Protein AF-Q564Z3-F1 (afdb_monomer_lite)

Sequence (245 aa):
MKWISTLLHILLLTYKLDVINSCIATSPTADPTTTTTEATTTTEITTTTEEVTTTTEPVTTTTTPTTTSTTSTTTTTTPTTTTTTTPTTTTSTTSTTTTTTPTTTTSTTTTTTTTTTTATPTTTTTTMPPCNPNAVSLGMGDANNPQIFIDVTYNNYLSTTDPVTGIVTSTMTVTCSALNGYNTYMLFNGGQGGPADNQNLPQTISITLVCTSDTMVWNYEVTINGVTYTRAVSSVTCQQAPNVG

Secondary structure (DSSP, 8-state):
--SHHHHHHHHHHHHHHTTSS----PPPPP------------------------PPPPPPPPP------------PPPPP-----PPP--PPPPP----PPPP-----------------------PPPPPPGGGSEEPPP-S-SS-SEE--EEEEEEEEE-TTT--EEEEEEEEEEPPTTEEEEEEETTTS---GGGGG--SEEEEEEEEETTT--EEEEEEETTEEEEEE-SEEEEEEEE---

InterPro domains:
  IPR002601 C6 domain [PF01681] (131-238)
  IPR002601 C6 domain [SM01048] (131-238)

pLDDT: mean 78.31, std 18.33, range [46.22, 98.81]

Structure (mmCIF, N/CA/C/O backbone):
data_AF-Q564Z3-F1
#
_entry.id   AF-Q564Z3-F1
#
loop_
_atom_site.group_PDB
_atom_site.id
_atom_site.type_symbol
_atom_site.label_atom_id
_atom_site.label_alt_id
_atom_site.label_comp_id
_atom_site.label_asym_id
_atom_site.label_entity_id
_atom_site.label_seq_id
_atom_site.pdbx_PDB_ins_code
_atom_site.Cartn_x
_atom_site.Cartn_y
_atom_site.Cartn_z
_atom_site.occupancy
_atom_site.B_iso_or_equiv
_atom_site.auth_seq_id
_atom_site.auth_comp_id
_atom_site.auth_asym_id
_atom_site.auth_atom_id
_atom_site.pdbx_PDB_model_num
ATOM 1 N N . MET A 1 1 ? -46.989 14.288 15.058 1.00 57.66 1 MET A N 1
ATOM 2 C CA . MET A 1 1 ? -45.819 13.610 14.444 1.00 57.66 1 MET A CA 1
ATOM 3 C C . MET A 1 1 ? -45.810 13.729 12.907 1.00 57.66 1 MET A C 1
ATOM 5 O O . MET A 1 1 ? -45.638 12.736 12.219 1.00 57.66 1 MET A O 1
ATOM 9 N N . LYS A 1 2 ? -45.972 14.940 12.342 1.00 54.28 2 LYS A N 1
ATOM 10 C CA . LYS A 1 2 ? -45.860 15.191 10.882 1.00 54.28 2 LYS A CA 1
ATOM 11 C C . LYS A 1 2 ? -44.810 16.249 10.504 1.00 54.28 2 LYS A C 1
ATOM 13 O O . LYS A 1 2 ? -44.573 16.463 9.328 1.00 54.28 2 LYS A O 1
ATOM 18 N N . TRP A 1 3 ? -44.173 16.888 11.488 1.00 54.53 3 TRP A N 1
ATOM 19 C CA . TRP A 1 3 ? -43.267 18.022 11.261 1.00 54.53 3 TRP A CA 1
ATOM 20 C C . TRP A 1 3 ? -41.788 17.613 11.143 1.00 54.53 3 TRP A C 1
ATOM 22 O O . TRP A 1 3 ? -41.002 18.325 10.536 1.00 54.53 3 TRP A O 1
ATOM 32 N N . ILE A 1 4 ? -41.414 16.432 11.648 1.00 60.22 4 ILE A N 1
ATOM 33 C CA . ILE A 1 4 ? -40.024 15.937 11.609 1.00 60.22 4 ILE A CA 1
ATOM 34 C C . ILE A 1 4 ? -39.654 15.391 10.213 1.00 60.22 4 ILE A C 1
ATOM 36 O O . ILE A 1 4 ? -38.513 15.511 9.780 1.00 60.22 4 ILE A O 1
ATOM 40 N N . SER A 1 5 ? -40.628 14.869 9.457 1.00 63.75 5 SER A N 1
ATOM 41 C CA . SER A 1 5 ? -40.401 14.320 8.107 1.00 63.75 5 SER A CA 1
ATOM 42 C C . SER A 1 5 ? -40.029 15.399 7.078 1.00 63.75 5 SER A C 1
ATOM 44 O O . SER A 1 5 ? -39.201 15.154 6.198 1.00 63.75 5 SER A O 1
ATOM 46 N N . THR A 1 6 ? -40.570 16.611 7.233 1.00 64.56 6 THR A N 1
ATOM 47 C CA . THR A 1 6 ? -40.272 17.755 6.361 1.00 64.56 6 THR A CA 1
ATOM 48 C C . THR A 1 6 ? -38.886 18.340 6.637 1.00 64.56 6 THR A C 1
ATOM 50 O O . THR A 1 6 ? -38.196 18.729 5.702 1.00 64.56 6 THR A O 1
ATOM 53 N N . LEU A 1 7 ? -38.437 18.338 7.898 1.00 65.38 7 LEU A N 1
ATOM 54 C CA . LEU A 1 7 ? -37.095 18.797 8.283 1.00 65.38 7 LEU A CA 1
ATOM 55 C C . LEU A 1 7 ? -35.989 17.852 7.787 1.00 65.38 7 LEU A C 1
ATOM 57 O O . LEU A 1 7 ? -34.958 18.326 7.319 1.00 65.38 7 LEU A O 1
ATOM 61 N N . LEU A 1 8 ? -36.224 16.535 7.794 1.00 64.50 8 LEU A N 1
ATOM 62 C CA . LEU A 1 8 ? -35.262 15.560 7.266 1.00 64.50 8 LEU A CA 1
ATOM 63 C C . LEU A 1 8 ? -35.146 15.625 5.731 1.00 64.50 8 LEU A C 1
ATOM 65 O O . LEU A 1 8 ? -34.050 15.497 5.192 1.00 64.50 8 LEU A O 1
ATOM 69 N N . HIS A 1 9 ? -36.250 15.893 5.022 1.00 63.88 9 HIS A N 1
ATOM 70 C CA . HIS A 1 9 ? -36.212 16.119 3.571 1.00 63.88 9 HIS A CA 1
ATOM 71 C C . HIS A 1 9 ? -35.474 17.411 3.199 1.00 63.88 9 HIS A C 1
ATOM 73 O O . HIS A 1 9 ? -34.738 17.422 2.217 1.00 63.88 9 HIS A O 1
ATOM 79 N N . ILE A 1 10 ? -35.617 18.481 3.988 1.00 69.62 10 ILE A N 1
ATOM 80 C CA . ILE A 1 10 ? -34.885 19.736 3.760 1.00 69.62 10 ILE A CA 1
ATOM 81 C C . ILE A 1 10 ? -33.379 19.541 4.009 1.00 69.62 10 ILE A C 1
ATOM 83 O O . ILE A 1 10 ? -32.583 19.991 3.190 1.00 69.62 10 ILE A O 1
ATOM 87 N N . LEU A 1 11 ? -32.987 18.793 5.050 1.00 61.91 11 LEU A N 1
ATOM 88 C CA . LEU A 1 11 ? -31.576 18.491 5.343 1.00 61.91 11 LEU A CA 1
ATOM 89 C C . LEU A 1 11 ? -30.915 17.617 4.253 1.00 61.91 11 LEU A C 1
ATOM 91 O O . LEU A 1 11 ? -29.751 17.817 3.905 1.00 61.91 11 LEU A O 1
ATOM 95 N N . LEU A 1 12 ? -31.668 16.674 3.673 1.00 60.38 12 LEU A N 1
ATOM 96 C CA . LEU A 1 12 ? -31.215 15.842 2.549 1.00 60.38 12 LEU A CA 1
ATOM 97 C C . LEU A 1 12 ? -31.112 16.624 1.230 1.00 60.38 12 LEU A C 1
ATOM 99 O O . LEU A 1 12 ? -30.263 16.298 0.400 1.00 60.38 12 LEU A O 1
ATOM 103 N N . LEU A 1 13 ? -31.939 17.657 1.026 1.00 59.62 13 LEU A N 1
ATOM 104 C CA . LEU A 1 13 ? -31.811 18.536 -0.140 1.00 59.62 13 LEU A CA 1
ATOM 105 C C . LEU A 1 13 ? -30.611 19.483 -0.020 1.00 59.62 13 LEU A C 1
ATOM 107 O O . LEU A 1 13 ? -29.940 19.709 -1.024 1.00 59.62 13 LEU A O 1
ATOM 111 N N . THR A 1 14 ? -30.291 19.991 1.174 1.00 58.50 14 THR A N 1
ATOM 112 C CA . THR A 1 14 ? -29.111 20.853 1.358 1.00 58.50 14 THR A CA 1
ATOM 113 C C . THR A 1 14 ? -27.802 20.077 1.195 1.00 58.50 14 THR A C 1
ATOM 115 O O . THR A 1 14 ? -26.902 20.560 0.517 1.00 58.50 14 THR A O 1
ATOM 118 N N . TYR A 1 15 ? -27.728 18.822 1.659 1.00 56.72 15 TYR A N 1
ATOM 119 C CA . TYR A 1 15 ? -26.536 17.980 1.455 1.00 56.72 15 TYR A CA 1
ATOM 120 C C . TYR A 1 15 ? -26.288 17.590 -0.012 1.00 56.72 15 TYR A C 1
ATOM 122 O O . TYR A 1 15 ? -25.150 17.327 -0.395 1.00 56.72 15 TYR A O 1
ATOM 130 N N . LYS A 1 16 ? -27.329 17.564 -0.857 1.00 55.84 16 LYS A N 1
ATOM 131 C CA . LYS A 1 16 ? -27.164 17.316 -2.298 1.00 55.84 16 LYS A CA 1
ATOM 132 C C . LYS A 1 16 ? -26.726 18.549 -3.089 1.00 55.84 16 LYS A C 1
ATOM 134 O O . LYS A 1 16 ? -26.227 18.373 -4.198 1.00 55.84 16 LYS A O 1
ATOM 139 N N . LEU A 1 17 ? -26.875 19.763 -2.549 1.00 51.66 17 LEU A N 1
ATOM 140 C CA . LEU A 1 17 ? -26.383 20.973 -3.214 1.00 51.66 17 LEU A CA 1
ATOM 141 C C . LEU A 1 17 ? -24.902 21.265 -2.925 1.00 51.66 17 LEU A C 1
ATOM 143 O O . LEU A 1 17 ? -24.235 21.808 -3.802 1.00 51.66 17 LEU A O 1
ATOM 147 N N . ASP A 1 18 ? -24.352 20.827 -1.791 1.00 52.44 18 ASP A N 1
ATOM 148 C CA . ASP A 1 18 ? -22.932 21.068 -1.476 1.00 52.44 18 ASP A CA 1
ATOM 149 C C . ASP A 1 18 ? -21.954 20.122 -2.202 1.00 52.44 18 ASP A C 1
ATOM 151 O O . ASP A 1 18 ? -20.761 20.401 -2.281 1.00 52.44 18 ASP A O 1
ATOM 155 N N . VAL A 1 19 ? -22.442 19.045 -2.831 1.00 51.62 19 VAL A N 1
ATOM 156 C CA . VAL A 1 19 ? -21.597 18.099 -3.595 1.00 51.62 19 VAL A CA 1
ATOM 157 C C . VAL A 1 19 ? -21.324 18.568 -5.036 1.00 51.62 19 VAL A C 1
ATOM 159 O O . VAL A 1 19 ? -20.479 18.002 -5.724 1.00 51.62 19 VAL A O 1
ATOM 162 N N . ILE A 1 20 ? -21.978 19.634 -5.512 1.00 53.66 20 ILE A N 1
ATOM 163 C CA . ILE A 1 20 ? -21.857 20.087 -6.913 1.00 53.66 20 ILE A CA 1
ATOM 164 C C . ILE A 1 20 ? -20.887 21.280 -7.063 1.00 53.66 20 ILE A C 1
ATOM 166 O O . ILE A 1 20 ? -20.518 21.630 -8.181 1.00 53.66 20 ILE A O 1
ATOM 170 N N . ASN A 1 21 ? -20.390 21.877 -5.970 1.00 50.16 21 ASN A N 1
ATOM 171 C CA . ASN A 1 21 ? -19.691 23.170 -6.038 1.00 50.16 21 ASN A CA 1
ATOM 172 C C . ASN A 1 21 ? -18.192 23.165 -5.673 1.00 50.16 21 ASN A C 1
ATOM 174 O O . ASN A 1 21 ? -17.638 24.214 -5.352 1.00 50.16 21 ASN A O 1
ATOM 178 N N . SER A 1 22 ? -17.503 22.021 -5.754 1.00 51.84 22 SER A N 1
ATOM 179 C CA . SER A 1 22 ? -16.052 21.933 -5.467 1.00 51.84 22 SER A CA 1
ATOM 180 C C . SER A 1 22 ? -15.164 21.648 -6.688 1.00 51.84 22 SER A C 1
ATOM 182 O O . SER A 1 22 ? -13.988 21.330 -6.535 1.00 51.84 22 SER A O 1
ATOM 184 N N . CYS A 1 23 ? -15.678 21.801 -7.912 1.00 48.03 23 CYS A N 1
ATOM 185 C CA . CYS A 1 23 ? -14.931 21.537 -9.148 1.00 48.03 23 CYS A CA 1
ATOM 186 C C . CYS A 1 23 ? -14.635 22.821 -9.941 1.00 48.03 23 CYS A C 1
ATOM 188 O O . CYS A 1 23 ? -15.126 23.000 -11.048 1.00 48.03 23 CYS A O 1
ATOM 190 N N . ILE A 1 24 ? -13.805 23.705 -9.386 1.00 52.59 24 ILE A N 1
ATOM 191 C CA . ILE A 1 24 ? -13.090 24.748 -10.143 1.00 52.59 24 ILE A CA 1
ATOM 192 C C . ILE A 1 24 ? -11.650 24.839 -9.627 1.00 52.59 24 ILE A C 1
ATOM 194 O O . ILE A 1 24 ? -11.247 25.810 -8.998 1.00 52.59 24 ILE A O 1
ATOM 198 N N . ALA A 1 25 ? -10.865 23.788 -9.867 1.00 48.22 25 ALA A N 1
ATOM 199 C CA . ALA A 1 25 ? -9.415 23.843 -9.723 1.00 48.22 25 ALA A CA 1
ATOM 200 C C . ALA A 1 25 ? -8.811 24.229 -11.079 1.00 48.22 25 ALA A C 1
ATOM 202 O O . ALA A 1 25 ? -8.554 23.391 -11.942 1.00 48.22 25 ALA A O 1
ATOM 203 N N . THR A 1 26 ? -8.642 25.532 -11.278 1.00 55.22 26 THR A N 1
ATOM 204 C CA . THR A 1 26 ? -7.791 26.111 -12.317 1.00 55.22 26 THR A CA 1
ATOM 205 C C . THR A 1 26 ? -6.350 25.653 -12.111 1.00 55.22 26 THR A C 1
ATOM 207 O O . THR A 1 26 ? -5.732 25.959 -11.094 1.00 55.22 26 THR A O 1
ATOM 210 N N . SER A 1 27 ? -5.834 24.923 -13.094 1.00 55.31 27 SER A N 1
ATOM 211 C CA . SER A 1 27 ? -4.440 24.501 -13.222 1.00 55.31 27 SER A CA 1
ATOM 212 C C . SER A 1 27 ? -3.532 25.712 -13.487 1.00 55.31 27 SER A C 1
ATOM 214 O O . SER A 1 27 ? -3.803 26.437 -14.445 1.00 55.31 27 SER A O 1
ATOM 216 N N . PRO A 1 28 ? -2.438 25.936 -12.738 1.00 64.25 28 PRO A N 1
ATOM 217 C CA . PRO A 1 28 ? -1.346 26.763 -13.220 1.00 64.25 28 PRO A CA 1
ATOM 218 C C . PRO A 1 28 ? -0.263 25.889 -13.861 1.00 64.25 28 PRO A C 1
ATOM 220 O O . PRO A 1 28 ? 0.294 24.975 -13.255 1.00 64.25 28 PRO A O 1
ATOM 223 N N . THR A 1 29 ? -0.015 26.196 -15.128 1.00 63.69 29 THR A N 1
ATOM 224 C CA . THR A 1 29 ? 1.129 25.803 -15.949 1.00 63.69 29 THR A CA 1
ATOM 225 C C . THR A 1 29 ? 2.455 25.991 -15.210 1.00 63.69 29 THR A C 1
ATOM 227 O O . THR A 1 29 ? 2.673 27.008 -14.554 1.00 63.69 29 THR A O 1
ATOM 230 N N . ALA A 1 30 ? 3.334 25.002 -15.355 1.00 47.00 30 ALA A N 1
ATOM 231 C CA . ALA A 1 30 ? 4.707 25.009 -14.874 1.00 47.00 30 ALA A CA 1
ATOM 232 C C . ALA A 1 30 ? 5.584 26.038 -15.612 1.00 47.00 30 ALA A C 1
ATOM 234 O O . ALA A 1 30 ? 5.505 26.144 -16.832 1.00 47.00 30 ALA A O 1
ATOM 235 N N . ASP A 1 31 ? 6.464 26.709 -14.870 1.00 57.53 31 ASP A N 1
ATOM 236 C CA . ASP A 1 31 ? 7.777 27.179 -15.337 1.00 57.53 31 ASP A CA 1
ATOM 237 C C . ASP A 1 31 ? 8.720 27.274 -14.109 1.00 57.53 31 ASP A C 1
ATOM 239 O O . ASP A 1 31 ? 8.226 27.311 -12.974 1.00 57.53 31 ASP A O 1
ATOM 243 N N . PRO A 1 32 ? 10.057 27.202 -14.263 1.00 55.62 32 PRO A N 1
ATOM 244 C CA . PRO A 1 32 ? 10.925 26.563 -13.292 1.00 55.62 32 PRO A CA 1
ATOM 245 C C . PRO A 1 32 ? 11.672 27.546 -12.385 1.00 55.62 32 PRO A C 1
ATOM 247 O O . PRO A 1 32 ? 12.001 28.665 -12.759 1.00 55.62 32 PRO A O 1
ATOM 250 N N . THR A 1 33 ? 12.016 27.020 -11.210 1.00 46.22 33 THR A N 1
ATOM 251 C CA . THR A 1 33 ? 13.238 27.271 -10.433 1.00 46.22 33 THR A CA 1
ATOM 252 C C . THR A 1 33 ? 13.704 28.722 -10.270 1.00 46.22 33 THR A C 1
ATOM 254 O O . THR A 1 33 ? 14.503 29.227 -11.056 1.00 46.22 33 THR A O 1
ATOM 257 N N . THR A 1 34 ? 13.417 29.287 -9.094 1.00 53.41 34 THR A N 1
ATOM 258 C CA . THR A 1 34 ? 14.310 30.270 -8.465 1.00 53.41 34 THR A CA 1
ATOM 259 C C . THR A 1 34 ? 14.427 29.984 -6.971 1.00 53.41 34 THR A C 1
ATOM 261 O O . THR A 1 34 ? 13.482 30.136 -6.203 1.00 53.41 34 THR A O 1
ATOM 264 N N . THR A 1 35 ? 15.616 29.541 -6.567 1.00 47.22 35 THR A N 1
ATOM 265 C CA . THR A 1 35 ? 16.060 29.429 -5.176 1.00 47.22 35 THR A CA 1
ATOM 266 C C . THR A 1 35 ? 16.096 30.818 -4.545 1.00 47.22 35 THR A C 1
ATOM 268 O O . THR A 1 35 ? 16.797 31.700 -5.038 1.00 47.22 35 THR A O 1
ATOM 271 N N . THR A 1 36 ? 15.388 31.031 -3.439 1.00 59.78 36 THR A N 1
ATOM 272 C CA . THR A 1 36 ? 15.640 32.166 -2.541 1.00 59.78 36 THR A CA 1
ATOM 273 C C . THR A 1 36 ? 15.431 31.717 -1.102 1.00 59.78 36 THR A C 1
ATOM 275 O O . THR A 1 36 ? 14.331 31.387 -0.671 1.00 59.78 36 THR A O 1
ATOM 278 N N . THR A 1 37 ? 16.557 31.664 -0.401 1.00 51.38 37 THR A N 1
ATOM 279 C CA . THR A 1 37 ? 16.707 31.522 1.041 1.00 51.38 37 THR A CA 1
ATOM 280 C C . THR A 1 37 ? 16.295 32.833 1.695 1.00 51.38 37 THR A C 1
ATOM 282 O O . THR A 1 37 ? 16.937 33.839 1.415 1.00 51.38 37 THR A O 1
ATOM 285 N N . GLU A 1 38 ? 15.303 32.840 2.586 1.00 60.88 38 GLU A N 1
ATOM 286 C CA . GLU A 1 38 ? 15.167 33.918 3.569 1.00 60.88 38 GLU A CA 1
ATOM 287 C C . GLU A 1 38 ? 14.376 33.493 4.814 1.00 60.88 38 GLU A C 1
ATOM 289 O O . GLU A 1 38 ? 13.684 32.479 4.840 1.00 60.88 38 GLU A O 1
ATOM 294 N N . ALA A 1 39 ? 14.631 34.237 5.884 1.00 55.28 39 ALA A N 1
ATOM 295 C CA . ALA A 1 39 ? 14.689 33.792 7.265 1.00 55.28 39 ALA A CA 1
ATOM 296 C C . ALA A 1 39 ? 13.334 33.567 7.956 1.00 55.28 39 ALA A C 1
ATOM 298 O O . ALA A 1 39 ? 12.410 34.375 7.869 1.00 55.28 39 ALA A O 1
ATOM 299 N N . THR A 1 40 ? 13.270 32.506 8.761 1.00 51.91 40 THR A N 1
ATOM 300 C CA . THR A 1 40 ? 12.163 32.223 9.677 1.00 51.91 40 THR A CA 1
ATOM 301 C C . THR A 1 40 ? 12.236 33.161 10.885 1.00 51.91 40 THR A C 1
ATOM 303 O O . THR A 1 40 ? 13.072 32.990 11.770 1.00 51.91 40 THR A O 1
ATOM 306 N N . THR A 1 41 ? 11.352 34.159 10.927 1.00 59.81 41 THR A N 1
ATOM 307 C CA . THR A 1 41 ? 11.058 34.932 12.142 1.00 59.81 41 THR A CA 1
ATOM 308 C C . THR A 1 41 ? 10.026 34.170 12.967 1.00 59.81 41 THR A C 1
ATOM 310 O O . THR A 1 41 ? 8.859 34.074 12.592 1.00 59.81 41 THR A O 1
ATOM 313 N N . THR A 1 42 ? 10.465 33.620 14.096 1.00 57.47 42 THR A N 1
ATOM 314 C CA . THR A 1 42 ? 9.614 33.031 15.135 1.00 57.47 42 THR A CA 1
ATOM 315 C C . THR A 1 42 ? 8.807 34.137 15.814 1.00 57.47 42 THR A C 1
ATOM 317 O O . THR A 1 42 ? 9.375 34.965 16.519 1.00 57.47 42 THR A O 1
ATOM 320 N N . THR A 1 43 ? 7.489 34.158 15.608 1.00 60.16 43 THR A N 1
ATOM 321 C CA . THR A 1 43 ? 6.558 34.936 16.437 1.00 60.16 43 THR A CA 1
ATOM 322 C C . THR A 1 43 ? 5.709 33.955 17.230 1.00 60.16 43 THR A C 1
ATOM 324 O O . THR A 1 43 ? 4.924 33.199 16.662 1.00 60.16 43 THR A O 1
ATOM 327 N N . GLU A 1 44 ? 5.924 33.945 18.543 1.00 56.47 44 GLU A N 1
ATOM 328 C CA . GLU A 1 44 ? 5.091 33.257 19.523 1.00 56.47 44 GLU A CA 1
ATOM 329 C C . GLU A 1 44 ? 3.672 33.835 19.477 1.00 56.47 44 GLU A C 1
ATOM 331 O O . GLU A 1 44 ? 3.477 35.038 19.654 1.00 56.47 44 GLU A O 1
ATOM 336 N N . ILE A 1 45 ? 2.674 32.980 19.251 1.00 64.06 45 ILE A N 1
ATOM 337 C CA . ILE A 1 45 ? 1.271 33.329 19.467 1.00 64.06 45 ILE A CA 1
ATOM 338 C C . ILE A 1 45 ? 0.758 32.452 20.603 1.00 64.06 45 ILE A C 1
ATOM 340 O O . ILE A 1 45 ? 0.415 31.283 20.432 1.00 64.06 45 ILE A O 1
ATOM 344 N N . THR A 1 46 ? 0.733 33.058 21.783 1.00 53.78 46 THR A N 1
ATOM 345 C CA . THR A 1 46 ? 0.037 32.603 22.982 1.00 53.78 46 THR A CA 1
ATOM 346 C C . THR A 1 46 ? -1.449 32.449 22.663 1.00 53.78 46 THR A C 1
ATOM 348 O O . THR A 1 46 ? -2.132 33.442 22.422 1.00 53.78 46 THR A O 1
ATOM 351 N N . THR A 1 47 ? -1.959 31.216 22.646 1.00 58.22 47 THR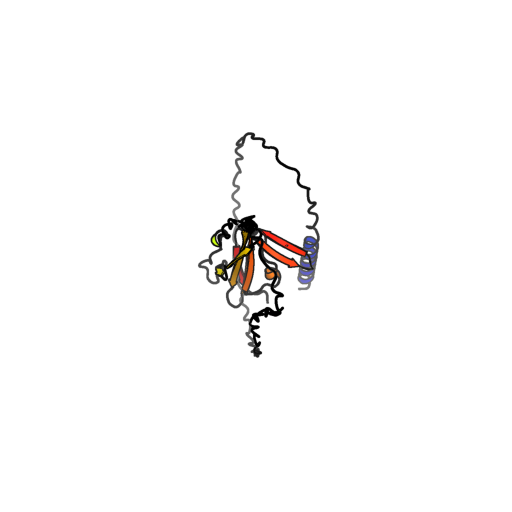 A N 1
ATOM 352 C CA . THR A 1 47 ? -3.402 30.957 22.544 1.00 58.22 47 THR A CA 1
ATOM 353 C C . THR A 1 47 ? -3.922 30.516 23.903 1.00 58.22 47 THR A C 1
ATOM 355 O O . THR A 1 47 ? -3.539 29.476 24.432 1.00 58.22 47 THR A O 1
ATOM 358 N N . THR A 1 48 ? -4.763 31.377 24.465 1.00 65.12 48 THR A N 1
ATOM 359 C CA . THR A 1 48 ? -5.492 31.227 25.721 1.00 65.12 48 THR A CA 1
ATOM 360 C C . THR A 1 48 ? -6.496 30.079 25.633 1.00 65.12 48 THR A C 1
ATOM 362 O O . THR A 1 48 ? -7.387 30.086 24.787 1.00 65.12 48 THR A O 1
ATOM 365 N N . THR A 1 49 ? -6.355 29.113 26.537 1.00 61.28 49 THR A N 1
ATOM 366 C CA . THR A 1 49 ? -7.319 28.041 26.797 1.00 61.28 49 THR A CA 1
ATOM 367 C C . THR A 1 49 ? -8.476 28.599 27.625 1.00 61.28 49 THR A C 1
ATOM 369 O O . THR A 1 49 ? -8.295 28.883 28.807 1.00 61.28 49 THR A O 1
ATOM 372 N N . GLU A 1 50 ? -9.658 28.753 27.024 1.00 67.31 50 GLU A N 1
ATOM 373 C CA . GLU A 1 50 ? -10.908 28.895 27.777 1.00 67.31 50 GLU A CA 1
ATOM 374 C C . GLU A 1 50 ? -11.501 27.510 28.057 1.00 67.31 50 GLU A C 1
ATOM 376 O O . GLU A 1 50 ? -11.737 26.695 27.164 1.00 67.31 50 GLU A O 1
ATOM 381 N N . GLU A 1 51 ? -11.695 27.247 29.343 1.00 61.78 51 GLU A N 1
ATOM 382 C CA . GLU A 1 51 ? -12.269 26.040 29.915 1.00 61.78 51 GLU A CA 1
ATOM 383 C C . GLU A 1 51 ? -13.798 26.087 29.754 1.00 61.78 51 GLU A C 1
ATOM 385 O O . GLU A 1 51 ? -14.484 26.860 30.421 1.00 61.78 51 GLU A O 1
ATOM 390 N N . VAL A 1 52 ? -14.349 25.282 28.840 1.00 67.06 52 VAL A N 1
ATOM 391 C CA . VAL A 1 52 ? -15.804 25.123 28.694 1.00 67.06 52 VAL A CA 1
ATOM 392 C C . VAL A 1 52 ? -16.261 23.915 29.504 1.00 67.06 52 VAL A C 1
ATOM 394 O O . VAL A 1 52 ? -16.171 22.763 29.076 1.00 67.06 52 VAL A O 1
ATOM 397 N N . THR A 1 53 ? -16.794 24.199 30.687 1.00 57.00 53 THR A N 1
ATOM 398 C CA . THR A 1 53 ? -17.502 23.256 31.553 1.00 57.00 53 THR A CA 1
ATOM 399 C C . THR A 1 53 ? -18.800 22.814 30.875 1.00 57.00 53 THR A C 1
ATOM 401 O O . THR A 1 53 ? -19.749 23.590 30.780 1.00 57.00 53 THR A O 1
ATOM 404 N N . THR A 1 54 ? -18.868 21.566 30.403 1.00 59.47 54 THR A N 1
ATOM 405 C CA . THR A 1 54 ? -20.110 20.986 29.863 1.00 59.47 54 THR A CA 1
ATOM 406 C C . THR A 1 54 ? -20.733 20.040 30.885 1.00 59.47 54 THR A C 1
ATOM 408 O O . THR A 1 54 ? -20.177 18.997 31.220 1.00 59.47 54 THR A O 1
ATOM 411 N N . THR A 1 55 ? -21.899 20.436 31.392 1.00 72.31 55 THR A N 1
ATOM 412 C CA . THR A 1 55 ? -22.762 19.675 32.300 1.00 72.31 55 THR A CA 1
ATOM 413 C C . THR A 1 55 ? -23.463 18.537 31.555 1.00 72.31 55 THR A C 1
ATOM 415 O O . THR A 1 55 ? -24.175 18.768 30.583 1.00 72.31 55 THR A O 1
ATOM 418 N N . THR A 1 56 ? -23.284 17.304 32.027 1.00 55.44 56 THR A N 1
ATOM 419 C CA . THR A 1 56 ? -23.975 16.101 31.539 1.00 55.44 56 THR A CA 1
ATOM 420 C C . THR A 1 56 ? -25.320 15.907 32.239 1.00 55.44 56 THR A C 1
ATOM 422 O O . THR A 1 56 ? -25.364 15.728 33.457 1.00 55.44 56 THR A O 1
ATOM 425 N N . GLU A 1 57 ? -26.406 15.891 31.468 1.00 74.25 57 GLU A N 1
ATOM 426 C CA . GLU A 1 57 ? -27.751 15.486 31.897 1.00 74.25 57 GLU A CA 1
ATOM 427 C C . GLU A 1 57 ? -27.958 13.974 31.630 1.00 74.25 57 GLU A C 1
ATOM 429 O O . GLU A 1 57 ? -27.446 13.457 30.630 1.00 74.25 57 GLU A O 1
ATOM 434 N N . PRO A 1 58 ? -28.658 13.220 32.501 1.00 69.88 58 PRO A N 1
ATOM 435 C CA . PRO A 1 58 ? -28.815 11.776 32.339 1.00 69.88 58 PRO A CA 1
ATOM 436 C C . PRO A 1 58 ? -29.817 11.423 31.228 1.00 69.88 58 PRO A C 1
ATOM 438 O O . PRO A 1 58 ? -31.011 11.704 31.324 1.00 69.88 58 PRO A O 1
ATOM 441 N N . VAL A 1 59 ? -29.347 10.727 30.190 1.00 66.31 59 VAL A N 1
ATOM 442 C CA . VAL A 1 59 ? -30.209 10.164 29.141 1.00 66.31 59 VAL A CA 1
ATOM 443 C C . VAL A 1 59 ? -30.789 8.828 29.607 1.00 66.31 59 VAL A C 1
ATOM 445 O O . VAL A 1 59 ? -30.067 7.881 29.911 1.00 66.31 59 VAL A O 1
ATOM 448 N N . THR A 1 60 ? -32.120 8.756 29.640 1.00 64.25 60 THR A N 1
ATOM 449 C CA . THR A 1 60 ? -32.897 7.553 29.967 1.00 64.25 60 THR A CA 1
ATOM 450 C C . THR A 1 60 ? -33.016 6.661 28.729 1.00 64.25 60 THR A C 1
ATOM 452 O O . THR A 1 60 ? -33.575 7.073 27.714 1.00 64.25 60 THR A O 1
ATOM 455 N N . THR A 1 61 ? -32.503 5.432 28.792 1.00 58.38 61 THR A N 1
ATOM 456 C CA . THR A 1 61 ? -32.556 4.459 27.688 1.00 58.38 61 THR A CA 1
ATOM 457 C C . THR A 1 61 ? -33.847 3.638 27.760 1.00 58.38 61 THR A C 1
ATOM 459 O O . THR A 1 61 ? -34.071 2.912 28.724 1.00 58.38 61 THR A O 1
ATOM 462 N N . THR A 1 62 ? -34.699 3.730 26.734 1.00 72.50 62 THR A N 1
ATOM 463 C CA . THR A 1 62 ? -35.860 2.842 26.541 1.00 72.50 62 THR A CA 1
ATOM 464 C C . THR A 1 62 ? -35.517 1.809 25.473 1.00 72.50 62 THR A C 1
ATOM 466 O O . THR A 1 62 ? -35.249 2.166 24.328 1.00 72.50 62 THR A O 1
ATOM 469 N N . THR A 1 63 ? -35.518 0.529 25.838 1.00 62.50 63 THR A N 1
ATOM 470 C CA . THR A 1 63 ? -35.276 -0.600 24.933 1.00 62.50 63 THR A CA 1
ATOM 471 C C . THR A 1 63 ? -36.599 -1.099 24.343 1.00 62.50 63 THR A C 1
ATOM 473 O O . THR A 1 63 ? -37.536 -1.427 25.066 1.00 62.50 63 THR A O 1
ATOM 476 N N . THR A 1 64 ? -36.687 -1.156 23.011 1.00 69.19 64 THR A N 1
ATOM 477 C CA . THR A 1 64 ? -37.781 -1.823 22.279 1.00 69.19 64 THR A CA 1
ATOM 478 C C . THR A 1 64 ? -37.249 -3.144 21.716 1.00 69.19 64 THR A C 1
ATOM 480 O O . THR A 1 64 ? -36.150 -3.143 21.163 1.00 69.19 64 THR A O 1
ATOM 483 N N . PRO A 1 65 ? -37.976 -4.269 21.833 1.00 70.06 65 PRO A N 1
ATOM 484 C CA . PRO A 1 65 ? -37.529 -5.547 21.291 1.00 70.06 65 PRO A CA 1
ATOM 485 C C . PRO A 1 65 ? -37.709 -5.573 19.767 1.00 70.06 65 PRO A C 1
ATOM 487 O O . PRO A 1 65 ? -38.807 -5.333 19.266 1.00 70.06 65 PRO A O 1
ATOM 490 N N . THR A 1 66 ? -36.650 -5.887 19.020 1.00 60.38 66 THR A N 1
ATOM 491 C CA . THR A 1 66 ? -36.724 -6.109 17.567 1.00 60.38 66 THR A CA 1
ATOM 492 C C . THR A 1 66 ? -36.651 -7.601 17.266 1.00 60.38 66 THR A C 1
ATOM 494 O O . THR A 1 66 ? -35.790 -8.319 17.768 1.00 60.38 66 THR A O 1
ATOM 497 N N . THR A 1 67 ? -37.612 -8.069 16.476 1.00 63.62 67 THR A N 1
ATOM 498 C CA . THR A 1 67 ? -37.830 -9.464 16.093 1.00 63.62 67 THR A CA 1
ATOM 499 C C . THR A 1 67 ? -36.959 -9.817 14.886 1.00 63.62 67 THR A C 1
ATOM 501 O O . THR A 1 67 ? -37.059 -9.183 13.839 1.00 63.62 67 THR A O 1
ATOM 504 N N . THR A 1 68 ? -36.115 -10.838 15.022 1.00 62.94 68 THR A N 1
ATOM 505 C CA . THR A 1 68 ? -35.260 -11.369 13.951 1.00 62.94 68 THR A CA 1
ATOM 506 C C . THR A 1 68 ? -36.070 -12.276 13.023 1.00 62.94 68 THR A C 1
ATOM 508 O O . THR A 1 68 ? -36.643 -13.266 13.475 1.00 62.94 68 THR A O 1
ATOM 511 N N . SER A 1 69 ? -36.086 -11.975 11.722 1.00 64.62 69 SER A N 1
ATOM 512 C CA . SER A 1 69 ? -36.558 -12.888 10.677 1.00 64.62 69 SER A CA 1
ATOM 513 C C . SER A 1 69 ? -35.371 -13.285 9.803 1.00 64.62 69 SER A C 1
ATOM 515 O O . SER A 1 69 ? -34.776 -12.460 9.115 1.00 64.62 69 SER A O 1
ATOM 517 N N . THR A 1 70 ? -34.986 -14.553 9.885 1.00 59.00 70 THR A N 1
ATOM 518 C CA . THR A 1 70 ? -33.943 -15.178 9.070 1.00 59.00 70 THR A CA 1
ATOM 519 C C . THR A 1 70 ? -34.521 -15.584 7.719 1.00 59.00 70 THR A C 1
ATOM 521 O O . THR A 1 70 ? -35.381 -16.461 7.663 1.00 59.00 70 THR A O 1
ATOM 524 N N . THR A 1 71 ? -34.026 -14.989 6.633 1.00 66.88 71 THR A N 1
ATOM 525 C CA . THR A 1 71 ? -34.225 -15.499 5.270 1.00 66.88 71 THR A CA 1
ATOM 526 C C . THR A 1 71 ? -32.934 -16.163 4.808 1.00 66.88 71 THR A C 1
ATOM 528 O O . THR A 1 71 ? -31.871 -15.550 4.821 1.00 66.88 71 THR A O 1
ATOM 531 N N . SER A 1 72 ? -33.028 -17.437 4.435 1.00 64.56 72 SER A N 1
ATOM 532 C CA . SER A 1 72 ? -31.937 -18.221 3.865 1.00 64.56 72 SER A CA 1
ATOM 533 C C . SER A 1 72 ? -31.875 -17.983 2.357 1.00 64.56 72 SER A C 1
ATOM 535 O O . SER A 1 72 ? -32.803 -18.350 1.641 1.00 64.56 72 SER A O 1
ATOM 537 N N . THR A 1 73 ? -30.784 -17.401 1.863 1.00 62.09 73 THR A N 1
ATOM 538 C CA . THR A 1 73 ? -30.496 -17.310 0.426 1.00 62.09 73 THR A CA 1
ATOM 539 C C . THR A 1 73 ? -29.421 -18.327 0.065 1.00 62.09 73 THR A C 1
ATOM 541 O O . THR A 1 73 ? -28.294 -18.273 0.549 1.00 62.09 73 THR A O 1
ATOM 544 N N . THR A 1 74 ? -29.797 -19.287 -0.773 1.00 65.06 74 THR A N 1
ATOM 545 C CA . THR A 1 74 ? -28.911 -20.289 -1.367 1.00 65.06 74 THR A CA 1
ATOM 546 C C . THR A 1 74 ? -28.269 -19.693 -2.617 1.00 65.06 74 THR A C 1
ATOM 548 O O . THR A 1 74 ? -28.975 -19.389 -3.576 1.00 65.06 74 THR A O 1
ATOM 551 N N . THR A 1 75 ? -26.946 -19.530 -2.633 1.00 61.06 75 THR A N 1
ATOM 552 C CA . THR A 1 75 ? -26.202 -19.097 -3.826 1.00 61.06 75 THR A CA 1
ATOM 553 C C . THR A 1 75 ? -25.492 -20.290 -4.455 1.00 61.06 75 THR A C 1
ATOM 555 O O . THR A 1 75 ? -24.594 -20.891 -3.870 1.00 61.06 75 THR A O 1
ATOM 558 N N . THR A 1 76 ? -25.926 -20.640 -5.663 1.00 69.81 76 THR A N 1
ATOM 559 C CA . THR A 1 76 ? -25.319 -21.645 -6.538 1.00 69.81 76 THR A CA 1
ATOM 560 C C . THR A 1 76 ? -24.035 -21.092 -7.155 1.00 69.81 76 THR A C 1
ATOM 562 O O . THR A 1 76 ? -24.057 -20.059 -7.821 1.00 69.81 76 THR A O 1
ATOM 565 N N . THR A 1 77 ? -22.917 -21.789 -6.970 1.00 64.94 77 THR A N 1
ATOM 566 C CA . THR A 1 77 ? -21.648 -21.492 -7.640 1.00 64.94 77 THR A CA 1
ATOM 567 C C . THR A 1 77 ? -21.606 -22.174 -9.010 1.00 64.94 77 THR A C 1
ATOM 569 O O . THR A 1 77 ? -21.797 -23.383 -9.132 1.00 64.94 77 THR A O 1
ATOM 572 N N . THR A 1 78 ? -21.374 -21.386 -10.062 1.00 66.25 78 THR A N 1
ATOM 573 C CA . THR A 1 78 ? -21.061 -21.888 -11.410 1.00 66.25 78 THR A CA 1
ATOM 574 C C . THR A 1 78 ? -19.541 -22.041 -11.521 1.00 66.25 78 THR A C 1
ATOM 576 O O . THR A 1 78 ? -18.829 -21.115 -11.130 1.00 66.25 78 THR A O 1
ATOM 579 N N . PRO A 1 79 ? -19.012 -23.168 -12.026 1.00 73.50 79 PRO A N 1
ATOM 580 C CA . PRO A 1 79 ? -17.579 -23.328 -12.234 1.00 73.50 79 PRO A CA 1
ATOM 581 C C . PRO A 1 79 ? -17.140 -22.540 -13.474 1.00 73.50 79 PRO A C 1
ATOM 583 O O . PRO A 1 79 ? -17.631 -22.781 -14.576 1.00 73.50 79 PRO A O 1
ATOM 586 N N . THR A 1 80 ? -16.203 -21.607 -13.306 1.00 61.72 80 THR A N 1
ATOM 587 C CA . THR A 1 80 ? -15.561 -20.905 -14.425 1.00 61.72 80 THR A CA 1
ATOM 588 C C . THR A 1 80 ? -14.300 -21.659 -14.834 1.00 61.72 80 THR A C 1
ATOM 590 O O . THR A 1 80 ? -13.368 -21.820 -14.049 1.00 61.72 80 THR A O 1
ATOM 593 N N . THR A 1 81 ? -14.287 -22.149 -16.070 1.00 67.44 81 THR A N 1
ATOM 594 C CA . THR A 1 81 ? -13.193 -22.906 -16.683 1.00 67.44 81 THR A CA 1
ATOM 595 C C . THR A 1 81 ? -12.087 -21.956 -17.147 1.00 67.44 81 THR A C 1
ATOM 597 O O . THR A 1 81 ? -12.291 -21.154 -18.058 1.00 67.44 81 THR A O 1
ATOM 600 N N . THR A 1 82 ? -10.899 -22.048 -16.552 1.00 63.94 82 THR A N 1
ATOM 601 C CA . THR A 1 82 ? -9.711 -21.308 -17.001 1.00 63.94 82 THR A CA 1
ATOM 602 C C . THR A 1 82 ? -9.081 -22.030 -18.190 1.00 63.94 82 THR A C 1
ATOM 604 O O . THR A 1 82 ? -8.692 -23.192 -18.085 1.00 63.94 82 THR A O 1
ATOM 607 N N . THR A 1 83 ? -8.984 -21.348 -19.332 1.00 65.56 83 THR A N 1
ATOM 608 C CA . THR A 1 83 ? -8.319 -21.872 -20.533 1.00 65.56 83 THR A CA 1
ATOM 609 C C . THR A 1 83 ? -6.876 -21.375 -20.542 1.00 65.56 83 THR A C 1
ATOM 611 O O . THR A 1 83 ? -6.632 -20.184 -20.711 1.00 65.56 83 THR A O 1
ATOM 614 N N . THR A 1 84 ? -5.919 -22.278 -20.336 1.00 71.44 84 THR A N 1
ATOM 615 C CA . THR A 1 84 ? -4.481 -21.992 -20.441 1.00 71.44 84 THR A CA 1
ATOM 616 C C . THR A 1 84 ? -4.043 -22.153 -21.893 1.00 71.44 84 THR A C 1
ATOM 618 O O . THR A 1 84 ? -4.053 -23.261 -22.424 1.00 71.44 84 THR A O 1
ATOM 621 N N . THR A 1 85 ? -3.642 -21.063 -22.544 1.00 69.25 85 THR A N 1
ATOM 622 C CA . THR A 1 85 ? -3.007 -21.097 -23.868 1.00 69.25 85 THR A CA 1
ATOM 623 C C . THR A 1 85 ? -1.491 -21.189 -23.716 1.00 69.25 85 THR A C 1
ATOM 625 O O . THR A 1 85 ? -0.848 -20.260 -23.229 1.00 69.25 85 THR A O 1
ATOM 628 N N . THR A 1 86 ? -0.917 -22.317 -24.130 1.00 66.75 86 THR A N 1
ATOM 629 C CA . THR A 1 86 ? 0.530 -22.528 -24.271 1.00 66.75 86 THR A CA 1
ATOM 630 C C . THR A 1 86 ? 1.074 -21.686 -25.435 1.00 66.75 86 THR A C 1
ATOM 632 O O . THR A 1 86 ? 0.462 -21.698 -26.504 1.00 66.75 86 THR A O 1
ATOM 635 N N . PRO A 1 87 ? 2.210 -20.978 -25.292 1.00 69.06 87 PRO A N 1
ATOM 636 C CA . PRO A 1 87 ? 2.837 -20.293 -26.415 1.00 69.06 87 PRO A CA 1
ATOM 637 C C . PRO A 1 87 ? 3.464 -21.311 -27.377 1.00 69.06 87 PRO A C 1
ATOM 639 O O . PRO A 1 87 ? 4.265 -22.159 -26.987 1.00 69.06 87 PRO A O 1
ATOM 642 N N . THR A 1 88 ? 3.076 -21.225 -28.646 1.00 62.81 88 THR A N 1
ATOM 643 C CA . THR A 1 88 ? 3.590 -22.034 -29.751 1.00 62.81 88 THR A CA 1
ATOM 644 C C . THR A 1 88 ? 4.958 -21.510 -30.190 1.00 62.81 88 THR A C 1
ATOM 646 O O . THR A 1 88 ? 5.092 -20.356 -30.590 1.00 62.81 88 THR A O 1
ATOM 649 N N . THR A 1 89 ? 5.978 -22.364 -30.140 1.00 61.81 89 THR A N 1
ATOM 650 C CA . THR A 1 89 ? 7.326 -22.082 -30.649 1.00 61.81 89 THR A CA 1
ATOM 651 C C . THR A 1 89 ? 7.349 -22.261 -32.168 1.00 61.81 89 THR A C 1
ATOM 653 O O . THR A 1 89 ? 7.202 -23.376 -32.665 1.00 61.81 89 THR A O 1
ATOM 656 N N . THR A 1 90 ? 7.541 -21.179 -32.923 1.00 58.25 90 THR A N 1
ATOM 657 C CA . THR A 1 90 ? 7.673 -21.232 -34.386 1.00 58.25 90 THR A CA 1
ATOM 658 C C . THR A 1 90 ? 9.135 -21.471 -34.767 1.00 58.25 90 THR A C 1
ATOM 660 O O . THR A 1 90 ? 9.979 -20.589 -34.626 1.00 58.25 90 THR A O 1
ATOM 663 N N . THR A 1 91 ? 9.452 -22.672 -35.251 1.00 63.66 91 THR A N 1
ATOM 664 C CA . THR A 1 91 ? 10.749 -23.003 -35.857 1.00 63.66 91 THR A CA 1
ATOM 665 C C . THR A 1 91 ? 10.727 -22.610 -37.335 1.00 63.66 91 THR A C 1
ATOM 667 O O . THR A 1 91 ? 9.929 -23.139 -38.103 1.00 63.66 91 THR A O 1
ATOM 670 N N . SER A 1 92 ? 11.593 -21.678 -37.741 1.00 64.81 92 SER A N 1
ATOM 671 C CA . SER A 1 92 ? 11.798 -21.330 -39.152 1.00 64.81 92 SER A CA 1
ATOM 672 C C . SER A 1 92 ? 12.768 -22.321 -39.798 1.00 64.81 92 SER A C 1
ATOM 674 O O . SER A 1 92 ? 13.883 -22.518 -39.315 1.00 64.81 92 SER A O 1
ATOM 676 N N . THR A 1 93 ? 12.326 -22.970 -40.871 1.00 67.56 93 THR A N 1
ATOM 677 C CA . THR A 1 93 ? 13.103 -23.902 -41.692 1.00 67.56 93 THR A CA 1
ATOM 678 C C . THR A 1 93 ? 13.923 -23.147 -42.736 1.00 67.56 93 THR A C 1
ATOM 680 O O . THR A 1 93 ? 13.366 -22.453 -43.585 1.00 67.56 93 THR A O 1
ATOM 683 N N . THR A 1 94 ? 15.244 -23.323 -42.707 1.00 67.44 94 THR A N 1
ATOM 684 C CA . THR A 1 94 ? 16.177 -22.829 -43.728 1.00 67.44 94 THR A CA 1
ATOM 685 C C . THR A 1 94 ? 16.152 -23.738 -44.956 1.00 67.44 94 THR A C 1
ATOM 687 O O . THR A 1 94 ? 16.503 -24.914 -44.872 1.00 67.44 94 THR A O 1
ATOM 690 N N . SER A 1 95 ? 15.775 -23.186 -46.107 1.00 67.38 95 SER A N 1
ATOM 691 C CA . SER A 1 95 ? 15.838 -23.851 -47.411 1.00 67.38 95 SER A CA 1
ATOM 692 C C . SER A 1 95 ? 17.274 -23.855 -47.946 1.00 67.38 95 SER A C 1
ATOM 694 O O . SER A 1 95 ? 17.845 -22.805 -48.235 1.00 67.38 95 SER A O 1
ATOM 696 N N . THR A 1 96 ? 17.862 -25.037 -48.109 1.00 61.56 96 THR A N 1
ATOM 697 C CA . THR A 1 96 ? 19.136 -25.256 -48.804 1.00 61.56 96 THR A CA 1
ATOM 698 C C . THR A 1 96 ? 18.894 -25.365 -50.311 1.00 61.56 96 THR A C 1
ATOM 700 O O . THR A 1 96 ? 18.264 -26.306 -50.782 1.00 61.56 96 THR A O 1
ATOM 703 N N . THR A 1 97 ? 19.410 -24.407 -51.088 1.00 64.38 97 THR A N 1
ATOM 704 C CA . THR A 1 97 ? 19.456 -24.503 -52.559 1.00 64.38 97 THR A CA 1
ATOM 705 C C . THR A 1 97 ? 20.847 -24.967 -52.975 1.00 64.38 97 THR A C 1
ATOM 707 O O . THR A 1 97 ? 21.849 -24.333 -52.651 1.00 64.38 97 THR A O 1
ATOM 710 N N . THR A 1 98 ? 20.904 -26.107 -53.655 1.00 61.84 98 THR A N 1
ATOM 711 C CA . THR A 1 98 ? 22.109 -26.712 -54.227 1.00 61.84 98 THR A CA 1
ATOM 712 C C . THR A 1 98 ? 22.326 -26.133 -55.625 1.00 61.84 98 THR A C 1
ATOM 714 O O . THR A 1 98 ? 21.503 -26.354 -56.507 1.00 61.84 98 THR A O 1
ATOM 717 N N . THR A 1 99 ? 23.433 -25.422 -55.847 1.00 67.31 99 THR A N 1
ATOM 718 C CA . THR A 1 99 ? 23.859 -24.999 -57.191 1.00 67.31 99 THR A CA 1
ATOM 719 C C . THR A 1 99 ? 25.259 -25.529 -57.456 1.00 67.31 99 THR A C 1
ATOM 721 O O . THR A 1 99 ? 26.201 -25.262 -56.712 1.00 67.31 99 THR A O 1
ATOM 724 N N . THR A 1 100 ? 25.369 -26.313 -58.521 1.00 68.88 100 THR A N 1
ATOM 725 C CA . THR A 1 100 ? 26.588 -26.942 -59.027 1.00 68.88 100 THR A CA 1
ATOM 726 C C . THR A 1 100 ? 27.546 -25.915 -59.630 1.00 68.88 100 THR A C 1
ATOM 728 O O . THR A 1 100 ? 27.154 -25.080 -60.443 1.00 68.88 100 THR A O 1
ATOM 731 N N . THR A 1 101 ? 28.813 -26.006 -59.235 1.00 58.88 101 THR A N 1
ATOM 732 C CA . THR A 1 101 ? 29.932 -25.141 -59.629 1.00 58.88 101 THR A CA 1
ATOM 733 C C . THR A 1 101 ? 30.508 -25.534 -60.999 1.00 58.88 101 THR A C 1
ATOM 735 O O . THR A 1 101 ? 30.773 -26.718 -61.207 1.00 58.88 101 THR A O 1
ATOM 738 N N . PRO A 1 102 ? 30.801 -24.584 -61.908 1.00 70.81 102 PRO A N 1
ATOM 739 C CA . PRO A 1 102 ? 31.748 -24.801 -62.993 1.00 70.81 102 PRO A CA 1
ATOM 740 C C . PRO A 1 102 ? 33.180 -24.488 -62.525 1.00 70.81 102 PRO A C 1
ATOM 742 O O . PRO A 1 102 ? 33.466 -23.451 -61.924 1.00 70.81 102 PRO A O 1
ATOM 745 N N . THR A 1 103 ? 34.089 -25.417 -62.796 1.00 49.19 103 THR A N 1
ATOM 746 C CA . THR A 1 103 ? 35.519 -25.370 -62.481 1.00 49.19 103 THR A CA 1
ATOM 747 C C . THR A 1 103 ? 36.199 -24.257 -63.281 1.00 49.19 103 THR A C 1
ATOM 749 O O . THR A 1 103 ? 36.217 -24.310 -64.507 1.00 49.19 103 THR A O 1
ATOM 752 N N . THR A 1 104 ? 36.777 -23.254 -62.610 1.00 56.06 104 THR A N 1
ATOM 753 C CA . THR A 1 104 ? 37.624 -22.242 -63.265 1.00 56.06 104 THR A CA 1
ATOM 754 C C . THR A 1 104 ? 38.905 -22.029 -62.469 1.00 56.06 104 THR A C 1
ATOM 756 O O . THR A 1 104 ? 38.898 -21.924 -61.244 1.00 56.06 104 THR A O 1
ATOM 759 N N . THR A 1 105 ? 40.008 -22.031 -63.204 1.00 54.41 105 THR A N 1
ATOM 760 C CA . THR A 1 105 ? 41.392 -22.122 -62.752 1.00 54.41 105 THR A CA 1
ATOM 761 C C . THR A 1 105 ? 41.919 -20.796 -62.187 1.00 54.41 105 THR A C 1
ATOM 763 O O . THR A 1 105 ? 41.870 -19.764 -62.844 1.00 54.41 105 THR A O 1
ATOM 766 N N . THR A 1 106 ? 42.454 -20.878 -60.970 1.00 53.88 106 THR A N 1
ATOM 767 C CA . THR A 1 106 ? 43.622 -20.184 -60.397 1.00 53.88 106 THR A CA 1
ATOM 768 C C . THR A 1 106 ? 43.971 -18.759 -60.865 1.00 53.88 106 THR A C 1
ATOM 770 O O . THR A 1 106 ? 44.659 -18.543 -61.859 1.00 53.88 106 THR A O 1
ATOM 773 N N . SER A 1 107 ? 43.704 -17.792 -59.990 1.00 54.53 107 SER A N 1
ATOM 774 C CA . SER A 1 107 ? 44.698 -16.793 -59.576 1.00 54.53 107 SER A CA 1
ATOM 775 C C . SER A 1 107 ? 44.481 -16.507 -58.096 1.00 54.53 107 SER A C 1
ATOM 777 O O . SER A 1 107 ? 43.425 -16.035 -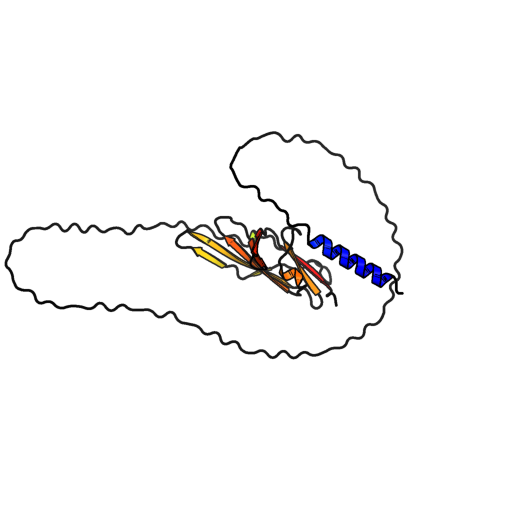57.685 1.00 54.53 107 SER A O 1
ATOM 779 N N . THR A 1 108 ? 45.460 -16.880 -57.275 1.00 51.12 108 THR A N 1
ATOM 780 C CA . THR A 1 108 ? 45.473 -16.627 -55.834 1.00 51.12 108 THR A CA 1
ATOM 781 C C . THR A 1 108 ? 45.724 -15.144 -55.596 1.00 51.12 108 THR A C 1
ATOM 783 O O . THR A 1 108 ? 46.869 -14.701 -55.546 1.00 51.12 108 THR A O 1
ATOM 786 N N . THR A 1 109 ? 44.656 -14.363 -55.468 1.00 58.88 109 THR A N 1
ATOM 787 C CA . THR A 1 109 ? 44.717 -13.030 -54.869 1.00 58.88 109 THR A CA 1
ATOM 788 C C . THR A 1 109 ? 44.309 -13.173 -53.413 1.00 58.88 109 THR A C 1
ATOM 790 O O . THR A 1 109 ? 43.193 -13.587 -53.108 1.00 58.88 109 THR A O 1
ATOM 793 N N . THR A 1 110 ? 45.233 -12.877 -52.504 1.00 54.41 110 THR A N 1
ATOM 794 C CA . THR A 1 110 ? 44.990 -12.862 -51.063 1.00 54.41 110 THR A CA 1
ATOM 795 C C . THR A 1 110 ? 44.044 -11.705 -50.739 1.00 54.41 110 THR A C 1
ATOM 797 O O . THR A 1 110 ? 44.477 -10.586 -50.479 1.00 54.41 110 THR A O 1
ATOM 800 N N . THR A 1 111 ? 42.734 -11.941 -50.811 1.00 60.12 111 THR A N 1
ATOM 801 C CA . THR A 1 111 ? 41.729 -10.990 -50.334 1.00 60.12 111 THR A CA 1
ATOM 802 C C . THR A 1 111 ? 41.609 -11.149 -48.825 1.00 60.12 111 THR A C 1
ATOM 804 O O . THR A 1 111 ? 40.950 -12.063 -48.327 1.00 60.12 111 THR A O 1
ATOM 807 N N . THR A 1 112 ? 42.273 -10.262 -48.086 1.00 61.00 112 THR A N 1
ATOM 808 C CA . THR A 1 112 ? 42.068 -10.095 -46.646 1.00 61.00 112 THR A CA 1
ATOM 809 C C . THR A 1 112 ? 40.607 -9.717 -46.421 1.00 61.00 112 THR A C 1
ATOM 811 O O . THR A 1 112 ? 40.207 -8.573 -46.619 1.00 61.00 112 THR A O 1
ATOM 814 N N . THR A 1 113 ? 39.783 -10.706 -46.077 1.00 59.09 113 THR A N 1
ATOM 815 C CA . THR A 1 113 ? 38.380 -10.484 -45.731 1.00 59.09 113 THR A CA 1
ATOM 816 C C . THR A 1 113 ? 38.364 -9.980 -44.298 1.00 59.09 113 THR A C 1
ATOM 818 O O . THR A 1 113 ? 38.426 -10.761 -43.352 1.00 59.09 113 THR A O 1
ATOM 821 N N . THR A 1 114 ? 38.361 -8.660 -44.131 1.00 63.66 114 THR A N 1
ATOM 822 C CA . THR A 1 114 ? 38.131 -8.037 -42.831 1.00 63.66 114 THR A CA 1
ATOM 823 C C . THR A 1 114 ? 36.677 -8.305 -42.452 1.00 63.66 114 THR A C 1
ATOM 825 O O . THR A 1 114 ? 35.768 -7.617 -42.909 1.00 63.66 114 THR A O 1
ATOM 828 N N . THR A 1 115 ? 36.433 -9.345 -41.655 1.00 63.38 115 THR A N 1
ATOM 829 C CA . THR A 1 115 ? 35.155 -9.535 -40.965 1.00 63.38 115 THR A CA 1
ATOM 830 C C . THR A 1 115 ? 34.979 -8.389 -39.980 1.00 63.38 115 THR A C 1
ATOM 832 O O . THR A 1 115 ? 35.486 -8.425 -38.862 1.00 63.38 115 THR A O 1
ATOM 835 N N . THR A 1 116 ? 34.271 -7.347 -40.406 1.00 67.25 116 THR A N 1
ATOM 836 C CA . THR A 1 116 ? 33.739 -6.332 -39.503 1.00 67.25 116 THR A CA 1
ATOM 837 C C . THR A 1 116 ? 32.608 -6.982 -38.715 1.00 67.25 116 THR A C 1
ATOM 839 O O . THR A 1 116 ? 31.460 -7.002 -39.149 1.00 67.25 116 THR A O 1
ATOM 842 N N . THR A 1 117 ? 32.926 -7.566 -37.562 1.00 66.38 117 THR A N 1
ATOM 843 C CA . THR A 1 117 ? 31.926 -7.866 -36.536 1.00 66.38 117 THR A CA 1
ATOM 844 C C . THR A 1 117 ? 31.350 -6.541 -36.056 1.00 66.38 117 THR A C 1
ATOM 846 O O . THR A 1 117 ? 31.948 -5.854 -35.229 1.00 66.38 117 THR A O 1
ATOM 849 N N . THR A 1 118 ? 30.198 -6.156 -36.604 1.00 69.75 118 THR A N 1
ATOM 850 C CA . THR A 1 118 ? 29.347 -5.125 -36.016 1.00 69.75 118 THR A CA 1
ATOM 851 C C . THR A 1 118 ? 28.894 -5.647 -34.660 1.00 69.75 118 THR A C 1
ATOM 853 O O . THR A 1 118 ? 27.997 -6.484 -34.578 1.00 69.75 118 THR A O 1
ATOM 856 N N . ALA A 1 119 ? 29.563 -5.203 -33.596 1.00 68.69 119 ALA A N 1
ATOM 857 C CA . ALA A 1 119 ? 29.095 -5.438 -32.243 1.00 68.69 119 ALA A CA 1
ATOM 858 C C . ALA A 1 119 ? 27.695 -4.826 -32.126 1.00 68.69 119 ALA A C 1
ATOM 860 O O . ALA A 1 119 ? 27.514 -3.624 -32.335 1.00 68.69 119 ALA A O 1
ATOM 861 N N . THR A 1 120 ? 26.698 -5.659 -31.840 1.00 68.06 120 THR A N 1
ATOM 862 C CA . THR A 1 120 ? 25.394 -5.178 -31.391 1.00 68.06 120 THR A CA 1
ATOM 863 C C . THR A 1 120 ? 25.645 -4.313 -30.157 1.00 68.06 120 THR A C 1
ATOM 865 O O . THR A 1 120 ? 26.389 -4.753 -29.277 1.00 68.06 120 THR A O 1
ATOM 868 N N . PRO A 1 121 ? 25.109 -3.084 -30.081 1.00 66.44 121 PRO A N 1
ATOM 869 C CA . PRO A 1 121 ? 25.282 -2.272 -28.890 1.00 66.44 121 PRO A CA 1
ATOM 870 C C . PRO A 1 121 ? 24.6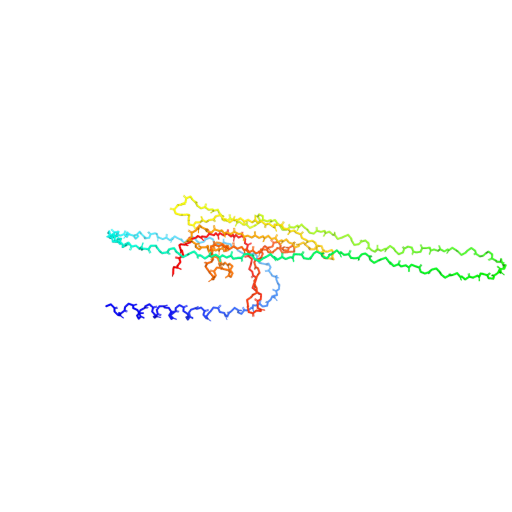79 -3.030 -27.707 1.00 66.44 121 PRO A C 1
ATOM 872 O O . PRO A 1 121 ? 23.473 -3.256 -27.650 1.00 66.44 121 PRO A O 1
ATOM 875 N N . THR A 1 122 ? 25.530 -3.456 -26.776 1.00 66.06 122 THR A N 1
ATOM 876 C CA . THR A 1 122 ? 25.085 -3.936 -25.473 1.00 66.06 122 THR A CA 1
ATOM 877 C C . THR A 1 122 ? 24.598 -2.713 -24.708 1.00 66.06 122 THR A C 1
ATOM 879 O O . THR A 1 122 ? 25.395 -1.966 -24.143 1.00 66.06 122 THR A O 1
ATOM 882 N N . THR A 1 123 ? 23.294 -2.455 -24.732 1.00 64.94 123 THR A N 1
ATOM 883 C CA . THR A 1 123 ? 22.669 -1.498 -23.819 1.00 64.94 123 THR A CA 1
ATOM 884 C C . THR A 1 123 ? 22.757 -2.067 -22.410 1.00 64.94 123 THR A C 1
ATOM 886 O O . THR A 1 123 ? 22.029 -2.987 -22.044 1.00 64.94 123 THR A O 1
ATOM 889 N N . THR A 1 124 ? 23.691 -1.538 -21.623 1.00 66.00 124 THR A N 1
ATOM 890 C CA . THR A 1 124 ? 23.735 -1.742 -20.176 1.00 66.00 124 THR A CA 1
ATOM 891 C C . THR A 1 124 ? 22.572 -0.969 -19.561 1.00 66.00 124 THR A C 1
ATOM 893 O O . THR A 1 124 ? 22.721 0.192 -19.187 1.00 66.00 124 THR A O 1
ATOM 896 N N . THR A 1 125 ? 21.392 -1.581 -19.499 1.00 64.50 125 THR A N 1
ATOM 897 C CA . THR A 1 125 ? 20.250 -0.997 -18.791 1.00 64.50 125 THR A CA 1
ATOM 898 C C . THR A 1 125 ? 20.490 -1.158 -17.292 1.00 64.50 125 THR A C 1
ATOM 900 O O . THR A 1 125 ? 20.409 -2.261 -16.754 1.00 64.50 125 THR A O 1
ATOM 903 N N . THR A 1 126 ? 20.829 -0.068 -16.605 1.00 71.12 126 THR A N 1
ATOM 904 C CA . THR A 1 126 ? 20.806 -0.024 -15.140 1.00 71.12 126 THR A CA 1
ATOM 905 C C . THR A 1 126 ? 19.351 -0.047 -14.697 1.00 71.12 126 THR A C 1
ATOM 907 O O . THR A 1 126 ? 18.629 0.929 -14.900 1.00 71.12 126 THR A O 1
ATOM 910 N N . THR A 1 127 ? 18.898 -1.165 -14.140 1.00 77.56 127 THR A N 1
ATOM 911 C CA . THR A 1 127 ? 17.536 -1.277 -13.621 1.00 77.56 127 THR A CA 1
ATOM 912 C C . THR A 1 127 ? 17.396 -0.436 -12.356 1.00 77.56 127 THR A C 1
ATOM 914 O O . THR A 1 127 ? 18.250 -0.469 -11.467 1.00 77.56 127 THR A O 1
ATOM 917 N N . MET A 1 128 ? 16.327 0.351 -12.279 1.00 89.25 128 MET A N 1
ATOM 918 C CA . MET A 1 128 ? 16.002 1.105 -11.070 1.00 89.25 128 MET A CA 1
ATOM 919 C C . MET A 1 128 ? 15.509 0.148 -9.967 1.00 89.25 128 MET A C 1
ATOM 921 O O . MET A 1 128 ? 14.999 -0.931 -10.278 1.00 89.25 128 MET A O 1
ATOM 925 N N . PRO A 1 129 ? 15.647 0.489 -8.673 1.00 94.31 129 PRO A N 1
ATOM 926 C CA . PRO A 1 129 ? 15.095 -0.345 -7.610 1.00 94.31 129 PRO A CA 1
ATOM 927 C C . PRO A 1 129 ? 13.552 -0.326 -7.625 1.00 94.31 129 PRO A C 1
ATOM 929 O O . PRO A 1 129 ? 12.958 0.681 -8.016 1.00 94.31 129 PRO A O 1
ATOM 932 N N . PRO A 1 130 ? 12.885 -1.411 -7.188 1.00 96.25 130 PRO A N 1
ATOM 933 C CA . PRO A 1 130 ? 11.435 -1.425 -7.011 1.00 96.25 130 PRO A CA 1
ATOM 934 C C . PRO A 1 130 ? 10.997 -0.536 -5.835 1.00 96.25 130 PRO A C 1
ATOM 936 O O . PRO A 1 130 ? 11.796 -0.207 -4.954 1.00 96.25 130 PRO A O 1
ATOM 939 N N . CYS A 1 131 ? 9.710 -0.188 -5.785 1.00 97.81 131 CYS A N 1
ATOM 940 C CA . CYS A 1 131 ? 9.160 0.608 -4.691 1.00 97.81 131 CYS A CA 1
ATOM 941 C C . CYS A 1 131 ? 9.041 -0.211 -3.405 1.00 97.81 131 CYS A C 1
ATOM 943 O O . CYS A 1 131 ? 8.543 -1.330 -3.415 1.00 97.81 131 CYS A O 1
ATOM 945 N N . ASN A 1 132 ? 9.419 0.364 -2.265 1.00 97.75 132 ASN A N 1
ATOM 946 C CA . ASN A 1 132 ? 9.262 -0.308 -0.977 1.00 97.75 132 ASN A CA 1
ATOM 947 C C . ASN A 1 132 ? 7.767 -0.389 -0.584 1.00 97.75 132 ASN A C 1
ATOM 949 O O . ASN A 1 132 ? 7.147 0.669 -0.430 1.00 97.75 132 ASN A O 1
ATOM 953 N N . PRO A 1 133 ? 7.175 -1.582 -0.366 1.00 97.56 133 PRO A N 1
ATOM 954 C CA . PRO A 1 133 ? 5.776 -1.691 0.064 1.00 97.56 133 PRO A CA 1
ATOM 955 C C . PRO A 1 133 ? 5.534 -1.062 1.443 1.00 97.56 133 PRO A C 1
ATOM 957 O O . PRO A 1 133 ? 4.474 -0.496 1.690 1.00 97.56 133 PRO A O 1
ATOM 960 N N . ASN A 1 134 ? 6.547 -1.058 2.315 1.00 97.50 134 ASN A N 1
ATOM 961 C CA . ASN A 1 134 ? 6.462 -0.464 3.651 1.00 97.50 134 ASN A CA 1
ATOM 962 C C . ASN A 1 134 ? 6.571 1.074 3.638 1.00 97.50 134 ASN A C 1
ATOM 964 O O . ASN A 1 134 ? 6.591 1.693 4.699 1.00 97.50 134 ASN A O 1
ATOM 968 N N . ALA A 1 135 ? 6.672 1.705 2.460 1.00 97.88 135 ALA A N 1
ATOM 969 C CA . ALA A 1 135 ? 6.582 3.160 2.334 1.00 97.88 135 ALA A CA 1
ATOM 970 C C . ALA A 1 135 ? 5.155 3.684 2.580 1.00 97.88 135 ALA A C 1
ATOM 972 O O . ALA A 1 135 ? 4.985 4.870 2.854 1.00 97.88 135 ALA A O 1
ATOM 973 N N . VAL A 1 136 ? 4.140 2.814 2.506 1.00 98.62 136 VAL A N 1
ATOM 974 C CA . VAL A 1 136 ? 2.770 3.131 2.920 1.00 98.62 136 VAL A CA 1
ATOM 975 C C . VAL A 1 136 ? 2.579 2.699 4.372 1.00 98.62 136 VAL A C 1
ATOM 977 O O . VAL A 1 136 ? 2.683 1.517 4.693 1.00 98.62 136 VAL A O 1
ATOM 980 N N . SER A 1 137 ? 2.278 3.650 5.255 1.00 98.50 137 SER A N 1
ATOM 981 C CA . SER A 1 137 ? 1.954 3.352 6.653 1.00 98.50 137 SER A CA 1
ATOM 982 C C . SER A 1 137 ? 0.553 2.746 6.756 1.00 98.50 137 SER A C 1
ATOM 984 O O . SER A 1 137 ? -0.429 3.380 6.362 1.00 98.50 137 SER A O 1
ATOM 986 N N . LEU A 1 138 ? 0.456 1.519 7.267 1.00 98.56 138 LEU A N 1
ATOM 987 C CA . LEU A 1 138 ? -0.804 0.789 7.399 1.00 98.56 138 LEU A CA 1
ATOM 988 C C . LEU A 1 138 ? -1.348 0.887 8.824 1.00 98.56 138 LEU A C 1
ATOM 990 O O . LEU A 1 138 ? -0.628 0.668 9.798 1.00 98.56 138 LEU A O 1
ATOM 994 N N . GLY A 1 139 ? -2.628 1.234 8.934 1.00 97.88 139 GLY A N 1
ATOM 995 C CA . GLY A 1 139 ? -3.343 1.318 10.197 1.00 97.88 139 GLY A CA 1
ATOM 996 C C . GLY A 1 139 ? -3.491 -0.048 10.858 1.00 97.88 139 GLY A C 1
ATOM 997 O O . GLY A 1 139 ? -3.731 -1.052 10.190 1.00 97.88 139 GLY A O 1
ATOM 998 N N . MET A 1 140 ? -3.376 -0.058 12.182 1.00 97.56 140 MET A N 1
ATOM 999 C CA . MET A 1 140 ? -3.652 -1.228 13.009 1.00 97.56 140 MET A CA 1
ATOM 1000 C C . MET A 1 140 ? -5.048 -1.114 13.613 1.00 97.56 140 MET A C 1
ATOM 1002 O O . MET A 1 140 ? -5.537 -0.010 13.875 1.00 97.56 140 MET A O 1
ATOM 1006 N N . GLY A 1 141 ? -5.665 -2.263 13.852 1.00 96.94 141 GLY A N 1
ATOM 1007 C CA . GLY A 1 141 ? -6.905 -2.372 14.586 1.00 96.94 141 GLY A CA 1
ATOM 1008 C C . GLY A 1 141 ? -6.739 -1.928 16.035 1.00 96.94 141 GLY A C 1
ATOM 1009 O O . GLY A 1 141 ? -5.652 -1.992 16.615 1.00 96.94 141 GLY A O 1
ATOM 1010 N N . ASP A 1 142 ? -7.831 -1.463 16.628 1.00 97.00 142 ASP A N 1
ATOM 1011 C CA . ASP A 1 142 ? -7.862 -1.145 18.051 1.00 97.00 142 ASP A CA 1
ATOM 1012 C C . ASP A 1 142 ? -8.244 -2.370 18.905 1.00 97.00 142 ASP A C 1
ATOM 1014 O O . ASP A 1 142 ? -8.543 -3.459 18.409 1.00 97.00 142 ASP A O 1
ATOM 1018 N N . ALA A 1 143 ? -8.201 -2.199 20.226 1.00 96.94 143 ALA A N 1
ATOM 1019 C CA . ALA A 1 143 ? -8.579 -3.234 21.188 1.00 96.94 143 ALA A CA 1
ATOM 1020 C C . ALA A 1 143 ? -10.056 -3.138 21.630 1.00 96.94 143 ALA A C 1
ATOM 1022 O O . ALA A 1 143 ? -10.431 -3.741 22.638 1.00 96.94 143 ALA A O 1
ATOM 1023 N N . ASN A 1 144 ? -10.889 -2.354 20.933 1.00 96.62 144 ASN A N 1
ATOM 1024 C CA . ASN A 1 144 ? -12.295 -2.181 21.297 1.00 96.62 144 ASN A CA 1
ATOM 1025 C C . ASN A 1 144 ? -13.136 -3.398 20.874 1.00 96.62 144 ASN A C 1
ATOM 1027 O O . ASN A 1 144 ? -12.740 -4.196 20.024 1.00 96.62 144 ASN A O 1
ATOM 1031 N N . ASN A 1 145 ? -14.329 -3.537 21.463 1.00 94.31 145 ASN A N 1
ATOM 1032 C CA . ASN A 1 145 ? -15.292 -4.578 21.100 1.00 94.31 145 ASN A CA 1
ATOM 1033 C C . ASN A 1 145 ? -16.722 -3.998 20.981 1.00 94.31 145 ASN A C 1
ATOM 1035 O O . ASN A 1 145 ? -17.347 -3.744 22.014 1.00 94.31 145 ASN A O 1
ATOM 1039 N N . PRO A 1 146 ? -17.257 -3.793 19.760 1.00 94.12 146 PRO A N 1
ATOM 1040 C CA . PRO A 1 146 ? -16.585 -3.998 18.473 1.00 94.12 146 PRO A CA 1
ATOM 1041 C C . PRO A 1 146 ? -15.411 -3.024 18.290 1.00 94.12 146 PRO A C 1
ATOM 1043 O O . PRO A 1 146 ? -15.389 -1.952 18.898 1.00 94.12 146 PRO A O 1
ATOM 1046 N N . GLN A 1 147 ? -14.458 -3.386 17.433 1.00 96.44 147 GLN A N 1
ATOM 1047 C CA . GLN A 1 147 ? -13.371 -2.484 17.049 1.00 96.44 147 GLN A CA 1
ATOM 1048 C C . GLN A 1 147 ? -13.923 -1.229 16.350 1.00 96.44 147 GLN A C 1
ATOM 1050 O O . GLN A 1 147 ? -14.943 -1.314 15.666 1.00 96.44 147 GLN A O 1
ATOM 1055 N N . ILE A 1 148 ? -13.273 -0.074 16.487 1.00 97.06 148 ILE A N 1
ATOM 1056 C CA . ILE A 1 148 ? -13.577 1.109 15.660 1.00 97.06 148 ILE A CA 1
ATOM 1057 C C . ILE A 1 148 ? -12.570 1.179 14.521 1.00 97.06 148 ILE A C 1
ATOM 1059 O O . ILE A 1 148 ? -12.965 1.280 13.362 1.00 97.06 148 ILE A O 1
ATOM 1063 N N . PHE A 1 149 ? -11.284 1.083 14.845 1.00 98.06 149 PHE A N 1
ATOM 1064 C CA . PHE A 1 149 ? -10.211 0.899 13.875 1.00 98.06 149 PHE A CA 1
ATOM 1065 C C . PHE A 1 149 ? -9.989 -0.584 13.612 1.00 98.06 149 PHE A C 1
ATOM 1067 O O . PHE A 1 149 ? -9.931 -1.373 14.552 1.00 98.06 149 PHE A O 1
ATOM 1074 N N . ILE A 1 150 ? -9.825 -0.949 12.345 1.00 98.25 150 ILE A N 1
ATOM 1075 C CA . ILE A 1 150 ? -9.554 -2.325 11.916 1.00 98.25 150 ILE A CA 1
ATOM 1076 C C . ILE A 1 150 ? -8.214 -2.400 11.189 1.00 98.25 150 ILE A C 1
ATOM 1078 O O . ILE A 1 150 ? -7.768 -1.420 10.586 1.00 98.25 150 ILE A O 1
ATOM 1082 N N . ASP A 1 151 ? -7.587 -3.573 11.248 1.00 98.38 151 ASP A N 1
ATOM 1083 C CA . ASP A 1 151 ? -6.291 -3.805 10.620 1.00 98.38 151 ASP A CA 1
ATOM 1084 C C . ASP A 1 151 ? -6.347 -3.582 9.108 1.00 98.38 151 ASP A C 1
ATOM 1086 O O . ASP A 1 151 ? -7.230 -4.080 8.399 1.00 98.38 151 ASP A O 1
ATOM 1090 N N . VAL A 1 152 ? -5.344 -2.862 8.615 1.00 98.69 152 VAL A N 1
ATOM 1091 C CA . VAL A 1 152 ? -5.053 -2.729 7.195 1.00 98.69 152 VAL A CA 1
ATOM 1092 C C . VAL A 1 152 ? -3.903 -3.663 6.860 1.00 98.69 152 VAL A C 1
ATOM 1094 O O . VAL A 1 152 ? -2.833 -3.604 7.462 1.00 98.69 152 VAL A O 1
ATOM 1097 N N . THR A 1 153 ? -4.099 -4.517 5.863 1.00 98.38 153 THR A N 1
ATOM 1098 C CA . THR A 1 153 ? -3.057 -5.435 5.390 1.00 98.38 153 THR A CA 1
ATOM 1099 C C . THR A 1 153 ? -2.779 -5.201 3.918 1.00 98.38 153 THR A C 1
ATOM 1101 O O . THR A 1 153 ? -3.644 -4.715 3.187 1.00 98.38 153 THR A O 1
ATOM 1104 N N . TYR A 1 154 ? -1.579 -5.561 3.465 1.00 98.38 154 TYR A N 1
ATOM 1105 C CA . TYR A 1 154 ? -1.290 -5.663 2.041 1.00 98.38 154 TYR A CA 1
ATOM 1106 C C . TYR A 1 154 ? -0.893 -7.087 1.665 1.00 98.38 154 TYR A C 1
ATOM 1108 O O . TYR A 1 154 ? -0.352 -7.842 2.472 1.00 98.38 154 TYR A O 1
ATOM 1116 N N . ASN A 1 155 ? -1.170 -7.453 0.422 1.00 98.44 155 ASN A N 1
ATOM 1117 C CA . ASN A 1 155 ? -0.741 -8.701 -0.189 1.00 98.44 155 ASN A CA 1
ATOM 1118 C C . ASN A 1 155 ? -0.467 -8.478 -1.686 1.00 98.44 155 ASN A C 1
ATOM 1120 O O . ASN A 1 155 ? -0.543 -7.351 -2.179 1.00 98.44 155 ASN A O 1
ATOM 1124 N N . ASN A 1 156 ? -0.094 -9.548 -2.394 1.00 97.75 156 ASN A N 1
ATOM 1125 C CA . ASN A 1 156 ? 0.147 -9.533 -3.841 1.00 97.75 156 ASN A CA 1
ATOM 1126 C C . ASN A 1 156 ? 1.158 -8.467 -4.296 1.00 97.75 156 ASN A C 1
ATOM 1128 O O . ASN A 1 156 ? 1.022 -7.903 -5.379 1.00 97.75 156 ASN A O 1
ATOM 1132 N N . TYR A 1 157 ? 2.171 -8.185 -3.469 1.00 98.44 157 TYR A N 1
ATOM 1133 C CA . TYR A 1 157 ? 3.251 -7.292 -3.867 1.00 98.44 157 TYR A CA 1
ATOM 1134 C C . TYR A 1 157 ? 4.061 -7.921 -5.008 1.00 98.44 157 TYR A C 1
ATOM 1136 O O . TYR A 1 157 ? 4.611 -9.015 -4.858 1.00 98.44 157 TYR A O 1
ATOM 1144 N N . LEU A 1 158 ? 4.138 -7.222 -6.136 1.00 98.12 158 LEU A N 1
ATOM 1145 C CA . LEU A 1 158 ? 4.853 -7.657 -7.332 1.00 98.12 158 LEU A CA 1
ATOM 1146 C C . LEU A 1 158 ? 5.516 -6.461 -8.011 1.00 98.12 158 LEU A C 1
ATOM 1148 O O . LEU A 1 158 ? 4.919 -5.388 -8.081 1.00 98.12 158 LEU A O 1
ATOM 1152 N N . SER A 1 159 ? 6.702 -6.671 -8.581 1.00 97.81 159 SER A N 1
ATOM 1153 C CA . SER A 1 159 ? 7.403 -5.674 -9.394 1.00 97.81 159 SER A CA 1
ATOM 1154 C C . SER A 1 159 ? 7.744 -6.221 -10.779 1.00 97.81 159 SER A C 1
ATOM 1156 O O . SER A 1 159 ? 8.155 -7.373 -10.916 1.00 97.81 159 SER A O 1
ATOM 1158 N N . THR A 1 160 ? 7.621 -5.379 -11.800 1.00 96.94 160 THR A N 1
ATOM 1159 C CA . THR A 1 160 ? 7.964 -5.676 -13.195 1.00 96.94 160 THR A CA 1
ATOM 1160 C C . THR A 1 160 ? 8.853 -4.577 -13.759 1.00 96.94 160 THR A C 1
ATOM 1162 O O . THR A 1 160 ? 8.566 -3.399 -13.562 1.00 96.94 160 THR A O 1
ATOM 1165 N N . THR A 1 161 ? 9.908 -4.947 -14.481 1.00 95.88 161 THR A N 1
ATOM 1166 C CA . THR A 1 161 ? 10.835 -4.000 -15.113 1.00 95.88 161 THR A CA 1
ATOM 1167 C C . THR A 1 161 ? 10.534 -3.874 -16.601 1.00 95.88 161 THR A C 1
ATOM 1169 O O . THR A 1 161 ? 10.475 -4.884 -17.301 1.00 95.88 161 THR A O 1
ATOM 1172 N N . ASP A 1 162 ? 10.392 -2.648 -17.097 1.00 93.88 162 ASP A N 1
ATOM 1173 C CA . ASP A 1 162 ? 10.385 -2.367 -18.530 1.00 93.88 162 ASP A CA 1
ATOM 1174 C C . ASP A 1 162 ? 11.816 -2.544 -19.087 1.00 93.88 162 ASP A C 1
ATOM 1176 O O . ASP A 1 162 ? 12.736 -1.844 -18.652 1.00 93.88 162 ASP A O 1
ATOM 1180 N N . PRO A 1 163 ? 12.047 -3.471 -20.037 1.00 89.75 163 PRO A N 1
ATOM 1181 C CA . PRO A 1 163 ? 13.385 -3.762 -20.551 1.00 89.75 163 PRO A CA 1
ATOM 1182 C C . PRO A 1 163 ? 13.988 -2.626 -21.394 1.00 89.75 163 PRO A C 1
ATOM 1184 O O . PRO A 1 163 ? 15.204 -2.606 -21.589 1.00 89.75 163 PRO A O 1
ATOM 1187 N N . VAL A 1 164 ? 13.168 -1.702 -21.906 1.00 90.00 164 VAL A N 1
ATOM 1188 C CA . VAL A 1 164 ? 13.609 -0.570 -22.732 1.00 90.00 164 VAL A CA 1
ATOM 1189 C C . VAL A 1 164 ? 14.036 0.597 -21.851 1.00 90.00 164 VAL A C 1
ATOM 1191 O O . VAL A 1 164 ? 15.100 1.173 -22.064 1.00 90.00 164 VAL A O 1
ATOM 1194 N N . THR A 1 165 ? 13.211 0.946 -20.864 1.00 91.69 165 THR A N 1
ATOM 1195 C CA . THR A 1 165 ? 13.429 2.132 -20.022 1.00 91.69 165 THR A CA 1
ATOM 1196 C C . THR A 1 165 ? 14.180 1.826 -18.727 1.00 91.69 165 THR A C 1
ATOM 1198 O O . THR A 1 165 ? 14.760 2.729 -18.130 1.00 91.69 165 THR A O 1
ATOM 1201 N N . GLY A 1 166 ? 14.182 0.569 -18.271 1.00 92.06 166 GLY A N 1
ATOM 1202 C CA . GLY A 1 166 ? 14.708 0.174 -16.961 1.00 92.06 166 GLY A CA 1
ATOM 1203 C C . GLY A 1 166 ? 13.827 0.599 -15.780 1.00 92.06 166 GLY A C 1
ATOM 1204 O O . GLY A 1 166 ? 14.195 0.325 -14.632 1.00 92.06 166 GLY A O 1
ATOM 1205 N N . ILE A 1 167 ? 12.680 1.241 -16.046 1.00 95.31 167 ILE A N 1
ATOM 1206 C CA . ILE A 1 167 ? 11.700 1.648 -15.036 1.00 95.31 167 ILE A CA 1
ATOM 1207 C C . ILE A 1 167 ? 11.040 0.397 -14.461 1.00 95.31 167 ILE A C 1
ATOM 1209 O O . ILE A 1 167 ? 10.669 -0.530 -15.184 1.00 95.31 167 ILE A O 1
ATOM 1213 N N . VAL A 1 168 ? 10.890 0.371 -13.141 1.00 97.00 168 VAL A N 1
ATOM 1214 C CA . VAL A 1 168 ? 10.230 -0.707 -12.413 1.00 97.00 168 VAL A CA 1
ATOM 1215 C C . VAL A 1 168 ? 8.872 -0.238 -11.923 1.00 97.00 168 VAL A C 1
ATOM 1217 O O . VAL A 1 168 ? 8.779 0.704 -11.143 1.00 97.00 168 VAL A O 1
ATOM 1220 N N . THR A 1 169 ? 7.820 -0.939 -12.329 1.00 97.94 169 THR A N 1
ATOM 1221 C CA . THR A 1 169 ? 6.468 -0.763 -11.797 1.00 97.94 169 THR A CA 1
ATOM 1222 C C . THR A 1 169 ? 6.228 -1.801 -10.715 1.00 97.94 169 THR A C 1
ATOM 1224 O O . THR A 1 169 ? 6.387 -2.995 -10.950 1.00 97.94 169 THR A O 1
ATOM 1227 N N . SER A 1 170 ? 5.862 -1.354 -9.522 1.00 98.50 170 SER A N 1
ATOM 1228 C CA . SER A 1 170 ? 5.482 -2.177 -8.378 1.00 98.50 170 SER A CA 1
ATOM 1229 C C . SER A 1 170 ? 3.991 -2.016 -8.099 1.00 98.50 170 SER A C 1
ATOM 1231 O O . SER A 1 170 ? 3.450 -0.917 -8.184 1.00 98.50 170 SER A O 1
ATOM 1233 N N . THR A 1 171 ? 3.323 -3.111 -7.764 1.00 98.56 171 THR A N 1
ATOM 1234 C CA . THR A 1 171 ? 1.894 -3.148 -7.437 1.00 98.56 171 THR A CA 1
ATOM 1235 C C . THR A 1 171 ? 1.695 -3.870 -6.115 1.00 98.56 171 THR A C 1
ATOM 1237 O O . THR A 1 171 ? 2.477 -4.761 -5.788 1.00 98.56 171 THR A O 1
ATOM 1240 N N . MET A 1 172 ? 0.681 -3.482 -5.345 1.00 98.38 172 MET A N 1
ATOM 1241 C CA . MET A 1 172 ? 0.230 -4.232 -4.170 1.00 98.38 172 MET A CA 1
ATOM 1242 C C . MET A 1 172 ? -1.270 -4.071 -3.962 1.00 98.38 172 MET A C 1
ATOM 1244 O O . MET A 1 172 ? -1.850 -3.051 -4.334 1.00 98.38 172 MET A O 1
ATOM 1248 N N . THR A 1 173 ? -1.893 -5.061 -3.330 1.00 98.69 173 THR A N 1
ATOM 1249 C CA . THR A 1 173 ? -3.305 -5.015 -2.953 1.00 98.69 173 THR A CA 1
ATOM 1250 C C . THR A 1 173 ? -3.429 -4.683 -1.471 1.00 98.69 173 THR A C 1
ATOM 1252 O O . THR A 1 173 ? -2.961 -5.454 -0.638 1.00 98.69 173 THR A O 1
ATOM 1255 N N . VAL A 1 174 ? -4.074 -3.567 -1.130 1.00 98.62 174 VAL A N 1
ATOM 1256 C CA . VAL A 1 174 ? -4.339 -3.142 0.254 1.00 98.62 174 VAL A CA 1
ATOM 1257 C C . VAL A 1 174 ? -5.782 -3.472 0.614 1.00 98.62 174 VAL A C 1
ATOM 1259 O O . VAL A 1 174 ? -6.696 -3.137 -0.135 1.00 98.62 174 VAL A O 1
ATOM 1262 N N . THR A 1 175 ? -5.992 -4.153 1.740 1.00 98.69 175 THR A N 1
ATOM 1263 C CA . THR A 1 175 ? -7.296 -4.699 2.133 1.00 98.69 175 THR A CA 1
ATOM 1264 C C . THR A 1 175 ? -7.632 -4.409 3.592 1.00 98.69 175 THR A C 1
ATOM 1266 O O . THR A 1 175 ? -6.781 -4.536 4.472 1.00 98.69 175 THR A O 1
ATOM 1269 N N . CYS A 1 176 ? -8.906 -4.095 3.829 1.00 98.12 176 CYS A N 1
ATOM 1270 C CA . CYS A 1 176 ? -9.538 -3.976 5.140 1.00 98.12 176 CYS A CA 1
ATOM 1271 C C . CYS A 1 176 ? -10.860 -4.741 5.141 1.00 98.12 176 CYS A C 1
ATOM 1273 O O . CYS A 1 176 ? -11.597 -4.691 4.155 1.00 98.12 176 CYS A O 1
ATOM 1275 N N . SER A 1 177 ? -11.171 -5.442 6.230 1.00 98.19 177 SER A N 1
ATOM 1276 C CA . SER A 1 177 ? -12.433 -6.177 6.378 1.00 98.19 177 SER A CA 1
ATOM 1277 C C . SER A 1 177 ? -13.038 -5.936 7.751 1.00 98.19 177 SER A C 1
ATOM 1279 O O . SER A 1 177 ? -12.406 -6.222 8.765 1.00 98.19 177 SER A O 1
ATOM 1281 N N . ALA A 1 178 ? -14.260 -5.415 7.764 1.00 97.94 178 ALA A N 1
ATOM 1282 C CA . ALA A 1 178 ? -15.035 -5.187 8.971 1.00 97.94 178 ALA A CA 1
ATOM 1283 C C . ALA A 1 178 ? -15.647 -6.495 9.495 1.00 97.94 178 ALA A C 1
ATOM 1285 O O . ALA A 1 178 ? -15.727 -7.511 8.798 1.00 97.94 178 ALA A O 1
ATOM 1286 N N . LEU A 1 179 ? -16.121 -6.450 10.738 1.00 97.19 179 LEU A N 1
ATOM 1287 C CA . LEU A 1 179 ? -16.888 -7.517 11.369 1.00 97.19 179 LEU A CA 1
ATOM 1288 C C . LEU A 1 179 ? -18.220 -7.774 10.640 1.00 97.19 179 LEU A C 1
ATOM 1290 O O . LEU A 1 179 ? -18.731 -6.958 9.868 1.00 97.19 179 LEU A O 1
ATOM 1294 N N . ASN A 1 180 ? -18.838 -8.925 10.919 1.00 96.25 180 ASN A N 1
ATOM 1295 C CA . ASN A 1 180 ? -20.176 -9.213 10.408 1.00 96.25 180 ASN A CA 1
ATOM 1296 C C . ASN A 1 180 ? -21.214 -8.208 10.933 1.00 96.25 180 ASN A C 1
ATOM 1298 O O . ASN A 1 180 ? -21.300 -7.994 12.140 1.00 96.25 180 ASN A O 1
ATOM 1302 N N . GLY A 1 181 ? -22.013 -7.626 10.034 1.00 96.38 181 GLY A N 1
ATOM 1303 C CA . GLY A 1 181 ? -22.972 -6.564 10.370 1.00 96.38 181 GLY A CA 1
ATOM 1304 C C . GLY A 1 181 ? -22.376 -5.151 10.438 1.00 96.38 181 GLY A C 1
ATOM 1305 O O . GLY A 1 181 ? -23.062 -4.241 10.907 1.00 96.38 181 GLY A O 1
ATOM 1306 N N . TYR A 1 182 ? -21.131 -4.976 9.981 1.00 98.06 182 TYR A N 1
ATOM 1307 C CA . TYR A 1 182 ? -20.446 -3.690 9.875 1.00 98.06 182 TYR A CA 1
ATOM 1308 C C . TYR A 1 182 ? -19.970 -3.434 8.440 1.00 98.06 182 TYR A C 1
ATOM 1310 O O . TYR A 1 182 ? -19.611 -4.361 7.709 1.00 98.06 182 TYR A O 1
ATOM 1318 N N . ASN A 1 183 ? -19.907 -2.155 8.080 1.00 97.62 183 ASN A N 1
ATOM 1319 C CA . ASN A 1 183 ? -19.317 -1.655 6.847 1.00 97.62 183 ASN A CA 1
ATOM 1320 C C . ASN A 1 183 ? -17.926 -1.083 7.139 1.00 97.62 183 ASN A C 1
ATOM 1322 O O . ASN A 1 183 ? -17.721 -0.433 8.167 1.00 97.62 183 ASN A O 1
ATOM 1326 N N . THR A 1 184 ? -16.989 -1.301 6.221 1.00 97.75 184 THR A N 1
ATOM 1327 C CA . THR A 1 184 ? -15.639 -0.731 6.252 1.00 97.75 184 THR A CA 1
ATOM 1328 C C . THR A 1 184 ? -15.623 0.640 5.584 1.00 97.75 184 THR A C 1
ATOM 1330 O O . THR A 1 184 ? -16.247 0.847 4.545 1.00 97.75 184 THR A O 1
ATOM 1333 N N . TYR A 1 185 ? -14.834 1.555 6.138 1.00 97.69 185 TYR A N 1
ATOM 1334 C CA . TYR A 1 185 ? -14.468 2.821 5.521 1.00 97.69 185 TYR A CA 1
ATOM 1335 C C . TYR A 1 185 ? -12.945 2.968 5.512 1.00 97.69 185 TYR A C 1
ATOM 1337 O O . TYR A 1 185 ? -12.310 3.009 6.567 1.00 97.69 185 TYR A O 1
ATOM 1345 N N . MET A 1 186 ? -12.355 3.019 4.318 1.00 98.56 186 MET A N 1
ATOM 1346 C CA . MET A 1 186 ? -10.911 3.154 4.124 1.00 98.56 186 MET A CA 1
ATOM 1347 C C . MET A 1 186 ? -10.537 4.625 3.925 1.00 98.56 186 MET A C 1
ATOM 1349 O O . MET A 1 186 ? -11.133 5.325 3.109 1.00 98.56 186 MET A O 1
ATOM 1353 N N . LEU A 1 187 ? -9.532 5.095 4.654 1.00 98.50 187 LEU A N 1
ATOM 1354 C CA . LEU A 1 187 ? -9.061 6.474 4.667 1.00 98.50 187 LEU A CA 1
ATOM 1355 C C . LEU A 1 187 ? -7.607 6.537 4.203 1.00 98.50 187 LEU A C 1
ATOM 1357 O O . LEU A 1 187 ? -6.757 5.799 4.695 1.00 98.50 187 LEU A O 1
ATOM 1361 N N . PHE A 1 188 ? -7.303 7.467 3.305 1.00 98.56 188 PHE A N 1
ATOM 1362 C CA . PHE A 1 188 ? -5.940 7.755 2.868 1.00 98.56 188 PHE A CA 1
ATOM 1363 C C . PHE A 1 188 ? -5.349 8.940 3.629 1.00 98.56 188 PHE A C 1
ATOM 1365 O O . PHE A 1 188 ? -6.050 9.909 3.929 1.00 98.56 188 PHE A O 1
ATOM 1372 N N . ASN A 1 189 ? -4.042 8.893 3.888 1.00 98.12 189 ASN A N 1
ATOM 1373 C CA . ASN A 1 189 ? -3.216 10.022 4.332 1.00 98.12 189 ASN A CA 1
ATOM 1374 C C . ASN A 1 189 ? -3.784 10.771 5.551 1.00 98.12 189 ASN A C 1
ATOM 1376 O O . ASN A 1 189 ? -3.801 12.000 5.580 1.00 98.12 189 ASN A O 1
ATOM 1380 N N . GLY A 1 190 ? -4.302 10.042 6.545 1.00 94.12 190 GLY A N 1
ATOM 1381 C CA . GLY A 1 190 ? -4.894 10.646 7.745 1.00 94.12 190 GLY A CA 1
ATOM 1382 C C . GLY A 1 190 ? -6.258 11.307 7.518 1.00 94.12 190 GLY A C 1
ATOM 1383 O O . GLY A 1 190 ? -6.594 12.265 8.206 1.00 94.12 190 GLY A O 1
ATOM 1384 N N . GLY A 1 191 ? -7.046 10.814 6.560 1.00 94.12 191 GLY A N 1
ATOM 1385 C CA . GLY A 1 191 ? -8.418 11.273 6.332 1.00 94.12 191 GLY A CA 1
ATOM 1386 C C . GLY A 1 191 ? -8.596 12.222 5.149 1.00 94.12 191 GLY A C 1
ATOM 1387 O O . GLY A 1 191 ? -9.656 12.818 4.993 1.00 94.12 191 GLY A O 1
ATOM 1388 N N . GLN A 1 192 ? -7.601 12.337 4.269 1.00 94.94 192 GLN A N 1
ATOM 1389 C CA . GLN A 1 192 ? -7.656 13.204 3.088 1.00 94.94 192 GLN A CA 1
ATOM 1390 C C . GLN A 1 192 ? -8.553 12.652 1.964 1.00 94.94 192 GLN A C 1
ATOM 1392 O O . GLN A 1 192 ? -8.508 13.151 0.843 1.00 94.94 192 GLN A O 1
ATOM 1397 N N . GLY A 1 193 ? -9.352 11.619 2.226 1.00 93.56 193 GLY A N 1
ATOM 1398 C CA . GLY A 1 193 ? -10.197 10.918 1.263 1.00 93.56 193 GLY A CA 1
ATOM 1399 C C . GLY A 1 193 ? -10.082 9.407 1.435 1.00 93.56 193 GLY A C 1
ATOM 1400 O O . GLY A 1 193 ? -9.555 8.933 2.437 1.00 93.56 193 GLY A O 1
ATOM 1401 N N . GLY A 1 194 ? -10.551 8.657 0.444 1.00 96.94 194 GLY A N 1
ATOM 1402 C CA . GLY A 1 194 ? -10.492 7.198 0.408 1.00 96.94 194 GLY A CA 1
ATOM 1403 C C . GLY A 1 194 ? -10.763 6.679 -1.004 1.00 96.94 194 GLY A C 1
ATOM 1404 O O . GLY A 1 194 ? -10.918 7.488 -1.927 1.00 96.94 194 GLY A O 1
ATOM 1405 N N . PRO A 1 195 ? -10.799 5.355 -1.197 1.00 97.81 195 PRO A N 1
ATOM 1406 C CA . PRO A 1 195 ? -11.108 4.777 -2.494 1.00 97.81 195 PRO A CA 1
ATOM 1407 C C . PRO A 1 195 ? -12.575 4.980 -2.872 1.00 97.81 195 PRO A C 1
ATOM 1409 O O . PRO A 1 195 ? -13.434 5.185 -2.012 1.00 97.81 195 PRO A O 1
ATOM 1412 N N . ALA A 1 196 ? -12.874 4.881 -4.168 1.00 96.69 196 ALA A N 1
ATOM 1413 C CA . ALA A 1 196 ? -14.241 4.986 -4.679 1.00 96.69 196 ALA A CA 1
ATOM 1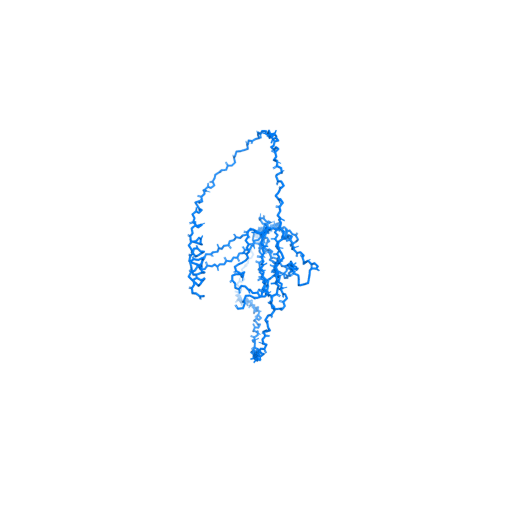414 C C . ALA A 1 196 ? -15.171 3.910 -4.085 1.00 96.69 196 ALA A C 1
ATOM 1416 O O . ALA A 1 196 ? -16.364 4.148 -3.911 1.00 96.69 196 ALA A O 1
ATOM 1417 N N . ASP A 1 197 ? -14.612 2.758 -3.712 1.00 96.50 197 ASP A N 1
ATOM 1418 C CA . ASP A 1 197 ? -15.302 1.629 -3.086 1.00 96.50 197 ASP A CA 1
ATOM 1419 C C . ASP A 1 197 ? -16.045 2.001 -1.796 1.00 96.50 197 ASP A C 1
ATOM 1421 O O . ASP A 1 197 ? -17.092 1.419 -1.509 1.00 96.50 197 ASP A O 1
ATOM 1425 N N . ASN A 1 198 ? -15.575 3.021 -1.063 1.00 96.12 198 ASN A N 1
ATOM 1426 C CA . ASN A 1 198 ? -16.249 3.543 0.130 1.00 96.12 198 ASN A CA 1
ATOM 1427 C C . ASN A 1 198 ? -17.720 3.922 -0.132 1.00 96.12 198 ASN A C 1
ATOM 1429 O O . ASN A 1 198 ? -18.550 3.819 0.769 1.00 96.12 198 ASN A O 1
ATOM 1433 N N . GLN A 1 199 ? -18.059 4.343 -1.358 1.00 94.19 199 GLN A N 1
ATOM 1434 C CA . GLN A 1 199 ? -19.401 4.817 -1.723 1.00 94.19 199 GLN A CA 1
ATOM 1435 C C . GLN A 1 199 ? -20.474 3.726 -1.632 1.00 94.19 199 GLN A C 1
ATOM 1437 O O . GLN A 1 199 ? -21.653 4.036 -1.478 1.00 94.19 199 GLN A O 1
ATOM 1442 N N . ASN A 1 200 ? -20.071 2.458 -1.720 1.00 94.56 200 ASN A N 1
ATOM 1443 C CA . ASN A 1 200 ? -20.985 1.319 -1.677 1.00 94.56 200 ASN A CA 1
ATOM 1444 C C . ASN A 1 200 ? -21.193 0.777 -0.258 1.00 94.56 200 ASN A C 1
ATOM 1446 O O . ASN A 1 200 ? -21.900 -0.215 -0.101 1.00 94.56 200 ASN A O 1
ATOM 1450 N N . LEU A 1 201 ? -20.564 1.399 0.750 1.00 95.12 201 LEU A N 1
ATOM 1451 C CA . LEU A 1 201 ? -20.552 0.943 2.142 1.00 95.12 201 LEU A CA 1
ATOM 1452 C C . LEU A 1 201 ? -20.294 -0.575 2.258 1.00 95.12 201 LEU A C 1
ATOM 1454 O O . LEU A 1 201 ? -21.106 -1.286 2.844 1.00 95.12 201 LEU A O 1
ATOM 1458 N N . PRO A 1 202 ? -19.217 -1.115 1.660 1.00 97.19 202 PRO A N 1
ATOM 1459 C CA . PRO A 1 202 ? -18.990 -2.553 1.652 1.00 97.19 202 PRO A CA 1
ATOM 1460 C C . PRO A 1 202 ? -18.464 -3.041 3.007 1.00 97.19 202 PRO A C 1
ATOM 1462 O O . PRO A 1 202 ? -17.805 -2.310 3.744 1.00 97.19 202 PRO A O 1
ATOM 1465 N N . GLN A 1 203 ? -18.659 -4.323 3.309 1.00 97.44 203 GLN A N 1
ATOM 1466 C CA . GLN A 1 203 ? -18.016 -4.957 4.465 1.00 97.44 203 GLN A CA 1
ATOM 1467 C C . GLN A 1 203 ? -16.492 -5.074 4.299 1.00 97.44 203 GLN A C 1
ATOM 1469 O O . GLN A 1 203 ? -15.757 -4.949 5.275 1.00 97.44 203 GLN A O 1
ATOM 1474 N N . THR A 1 204 ? -16.009 -5.278 3.073 1.00 98.31 204 THR A N 1
ATOM 1475 C CA . THR A 1 204 ? -14.585 -5.426 2.749 1.00 98.31 204 THR A CA 1
ATOM 1476 C C . THR A 1 204 ? -14.215 -4.463 1.634 1.00 98.31 204 THR A C 1
ATOM 1478 O O . THR A 1 204 ? -14.914 -4.381 0.626 1.00 98.31 204 THR A O 1
ATOM 1481 N N . ILE A 1 205 ? -13.088 -3.773 1.798 1.00 98.38 205 ILE A N 1
ATOM 1482 C CA . ILE A 1 205 ? -12.487 -2.922 0.770 1.00 98.38 205 ILE A CA 1
ATOM 1483 C C . ILE A 1 205 ? -11.134 -3.511 0.405 1.00 98.38 205 ILE A C 1
ATOM 1485 O O . ILE A 1 205 ? -10.309 -3.748 1.286 1.00 98.38 205 ILE A O 1
ATOM 1489 N N . SER A 1 206 ? -10.910 -3.725 -0.889 1.00 98.12 206 SER A N 1
ATOM 1490 C CA . SER A 1 206 ? -9.639 -4.183 -1.441 1.00 98.12 206 SER A CA 1
ATOM 1491 C C . SER A 1 206 ? -9.284 -3.321 -2.645 1.00 98.12 206 SER A C 1
ATOM 1493 O O . SER A 1 206 ? -10.062 -3.233 -3.591 1.00 98.12 206 SER A O 1
ATOM 1495 N N . ILE A 1 207 ? -8.132 -2.656 -2.596 1.00 98.25 207 ILE A N 1
ATOM 1496 C CA . ILE A 1 207 ? -7.682 -1.718 -3.629 1.00 98.25 207 ILE A CA 1
ATOM 1497 C C . ILE A 1 207 ? -6.301 -2.100 -4.134 1.00 98.25 207 ILE A C 1
ATOM 1499 O O . ILE A 1 207 ? -5.507 -2.683 -3.399 1.00 98.25 207 ILE A O 1
ATOM 1503 N N . THR A 1 208 ? -5.987 -1.724 -5.370 1.00 98.31 208 THR A N 1
ATOM 1504 C CA . THR A 1 208 ? -4.624 -1.838 -5.899 1.00 98.31 208 THR A CA 1
ATOM 1505 C C . THR A 1 208 ? -3.926 -0.490 -5.798 1.00 98.31 208 THR A C 1
ATOM 1507 O O . THR A 1 208 ? -4.470 0.524 -6.232 1.00 98.31 208 THR A O 1
ATOM 1510 N N . LEU A 1 209 ? -2.723 -0.491 -5.229 1.00 98.69 209 LEU A N 1
ATOM 1511 C CA . LEU A 1 209 ? -1.794 0.628 -5.300 1.00 98.69 209 LEU A CA 1
ATOM 1512 C C . LEU A 1 209 ? -0.711 0.314 -6.330 1.00 98.69 209 LEU A C 1
ATOM 1514 O O . LEU A 1 209 ? -0.237 -0.822 -6.412 1.00 98.69 209 LEU A O 1
ATOM 1518 N N . VAL A 1 210 ? -0.317 1.327 -7.094 1.00 98.44 210 VAL A N 1
ATOM 1519 C CA . VAL A 1 210 ? 0.711 1.247 -8.134 1.00 98.44 210 VAL A CA 1
ATOM 1520 C C . VAL A 1 210 ? 1.797 2.268 -7.829 1.00 98.44 210 VAL A C 1
ATOM 1522 O O . VAL A 1 210 ? 1.504 3.407 -7.484 1.00 98.44 210 VAL A O 1
ATOM 1525 N N . CYS A 1 211 ? 3.056 1.870 -7.938 1.00 98.56 211 CYS A N 1
ATOM 1526 C CA . CYS A 1 211 ? 4.204 2.747 -7.772 1.00 98.56 211 CYS A CA 1
ATOM 1527 C C . CYS A 1 211 ? 5.223 2.474 -8.867 1.00 98.56 211 CYS A C 1
ATOM 1529 O O . CYS A 1 211 ? 5.509 1.323 -9.183 1.00 98.56 211 CYS A O 1
ATOM 1531 N N . THR A 1 212 ? 5.796 3.523 -9.433 1.00 97.75 212 THR A N 1
ATOM 1532 C CA . THR A 1 212 ? 6.847 3.429 -10.444 1.00 97.75 212 THR A CA 1
ATOM 1533 C C . THR A 1 212 ? 8.162 3.946 -9.870 1.00 97.75 212 THR A C 1
ATOM 1535 O O . THR A 1 212 ? 8.189 4.861 -9.046 1.00 97.75 212 THR A O 1
ATOM 1538 N N . SER A 1 213 ? 9.276 3.338 -10.274 1.00 96.88 213 SER A N 1
ATOM 1539 C CA . SER A 1 213 ? 10.602 3.646 -9.727 1.00 96.88 213 SER A CA 1
ATOM 1540 C C . SER A 1 213 ? 11.108 5.051 -10.066 1.00 96.88 213 SER A C 1
ATOM 1542 O O . SER A 1 213 ? 12.057 5.517 -9.446 1.00 96.88 213 SER A O 1
ATOM 1544 N N . ASP A 1 214 ? 10.508 5.717 -11.051 1.00 94.81 214 ASP A N 1
ATOM 1545 C CA . ASP A 1 214 ? 10.793 7.105 -11.426 1.00 94.81 214 ASP A CA 1
ATOM 1546 C C . ASP A 1 214 ? 10.296 8.116 -10.379 1.00 94.81 214 ASP A C 1
ATOM 1548 O O . ASP A 1 214 ? 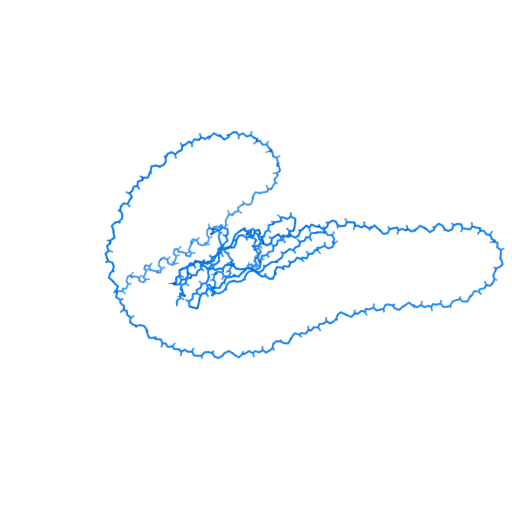11.005 9.070 -10.068 1.00 94.81 214 ASP A O 1
ATOM 1552 N N . THR A 1 215 ? 9.111 7.893 -9.804 1.00 96.00 215 THR A N 1
ATOM 1553 C CA . THR A 1 215 ? 8.484 8.792 -8.825 1.00 96.00 215 THR A CA 1
ATOM 1554 C C . THR A 1 215 ? 8.648 8.315 -7.389 1.00 96.00 215 THR A C 1
ATOM 1556 O O . THR A 1 215 ? 8.683 9.142 -6.482 1.00 96.00 215 THR A O 1
ATOM 1559 N N . MET A 1 216 ? 8.758 7.000 -7.164 1.00 96.94 216 MET A N 1
ATOM 1560 C CA . MET A 1 216 ? 8.774 6.383 -5.830 1.00 96.94 216 MET A CA 1
ATOM 1561 C C . MET A 1 216 ? 7.557 6.765 -4.966 1.00 96.94 216 MET A C 1
ATOM 1563 O O . MET A 1 216 ? 7.638 6.800 -3.737 1.00 96.94 216 MET A O 1
ATOM 1567 N N . VAL A 1 217 ? 6.415 7.036 -5.609 1.00 98.25 217 VAL A N 1
ATOM 1568 C CA . VAL A 1 217 ? 5.143 7.366 -4.956 1.00 98.25 217 VAL A CA 1
ATOM 1569 C C . VAL A 1 217 ? 4.126 6.265 -5.233 1.00 98.25 217 VAL A C 1
ATOM 1571 O O . VAL A 1 217 ? 3.858 5.925 -6.384 1.00 98.25 217 VAL A O 1
ATOM 1574 N N . TRP A 1 218 ? 3.526 5.726 -4.171 1.00 98.69 218 TRP A N 1
ATOM 1575 C CA . TRP A 1 218 ? 2.379 4.830 -4.287 1.00 98.69 218 TRP A CA 1
ATOM 1576 C C . TRP A 1 218 ? 1.127 5.624 -4.630 1.00 98.69 218 TRP A C 1
ATOM 1578 O O . TRP A 1 218 ? 0.787 6.587 -3.947 1.00 98.69 218 TRP A O 1
ATOM 1588 N N . ASN A 1 219 ? 0.430 5.205 -5.676 1.00 98.56 219 ASN A N 1
ATOM 1589 C CA . ASN A 1 219 ? -0.771 5.845 -6.175 1.00 98.56 219 ASN A CA 1
ATOM 1590 C C . ASN A 1 219 ? -1.947 4.873 -6.148 1.00 98.56 219 ASN A C 1
ATOM 1592 O O . ASN A 1 219 ? -1.833 3.720 -6.560 1.00 98.56 219 ASN A O 1
ATOM 1596 N N . TYR A 1 220 ? -3.090 5.366 -5.687 1.00 98.44 220 TYR A N 1
ATOM 1597 C CA . TYR A 1 220 ? -4.385 4.784 -6.001 1.00 98.44 220 TYR A CA 1
ATOM 1598 C C . TYR A 1 220 ? -4.880 5.407 -7.305 1.00 98.44 220 TYR A C 1
ATOM 1600 O O . TYR A 1 220 ? -4.951 6.635 -7.417 1.00 98.44 220 TYR A O 1
ATOM 1608 N N . GLU A 1 221 ? -5.224 4.565 -8.273 1.00 97.19 221 GLU A N 1
ATOM 1609 C CA . GLU A 1 221 ? -5.737 4.980 -9.575 1.00 97.19 221 GLU A CA 1
ATOM 1610 C C . GLU A 1 221 ? -7.108 4.354 -9.810 1.00 97.19 221 GLU A C 1
ATOM 1612 O O . GLU A 1 221 ? -7.286 3.143 -9.687 1.00 97.19 221 GLU A O 1
ATOM 1617 N N . VAL A 1 222 ? -8.092 5.182 -10.153 1.00 95.94 222 VAL A N 1
ATOM 1618 C CA . VAL A 1 222 ? -9.451 4.727 -10.456 1.00 95.94 222 VAL A CA 1
ATOM 1619 C C . VAL A 1 222 ? -10.008 5.499 -11.640 1.00 95.94 222 VAL A C 1
ATOM 1621 O O . VAL A 1 222 ? -9.829 6.707 -11.742 1.00 95.94 222 VAL A O 1
ATOM 1624 N N . THR A 1 223 ? -10.703 4.815 -12.547 1.00 96.31 223 THR A N 1
ATOM 1625 C CA . THR A 1 223 ? -11.396 5.462 -13.669 1.00 96.31 223 THR A CA 1
ATOM 1626 C C . THR A 1 223 ? -12.887 5.559 -13.369 1.00 96.31 223 THR A C 1
ATOM 1628 O O . THR A 1 223 ? -13.552 4.537 -13.219 1.00 96.31 223 THR A O 1
ATOM 1631 N N . ILE A 1 224 ? -13.428 6.776 -13.305 1.00 92.75 224 ILE A N 1
ATOM 1632 C CA . ILE A 1 224 ? -14.854 7.043 -13.071 1.00 92.75 224 ILE A CA 1
ATOM 1633 C C . ILE A 1 224 ? -15.374 7.866 -14.250 1.00 92.75 224 ILE A C 1
ATOM 1635 O O . ILE A 1 224 ? -14.831 8.923 -14.560 1.00 92.75 224 ILE A O 1
ATOM 1639 N N . ASN A 1 225 ? -16.415 7.380 -14.934 1.00 94.44 225 ASN A N 1
ATOM 1640 C CA . ASN A 1 225 ? -17.004 8.031 -16.118 1.00 94.44 225 ASN A CA 1
ATOM 1641 C C . ASN A 1 225 ? -15.982 8.369 -17.226 1.00 94.44 225 ASN A C 1
ATOM 1643 O O . ASN A 1 225 ? -16.095 9.392 -17.896 1.00 94.44 225 ASN A O 1
ATOM 1647 N N . GLY A 1 226 ? -14.971 7.512 -17.408 1.00 95.19 226 GLY A N 1
ATOM 1648 C CA . GLY A 1 226 ? -13.911 7.699 -18.405 1.00 95.19 226 GLY A CA 1
ATOM 1649 C C . GLY A 1 226 ? -12.798 8.670 -17.997 1.00 95.19 226 GLY A C 1
ATOM 1650 O O . GLY A 1 226 ? -11.875 8.878 -18.777 1.00 95.19 226 GLY A O 1
ATOM 1651 N N . VAL A 1 227 ? -12.853 9.241 -16.790 1.00 96.25 227 VAL A N 1
ATOM 1652 C CA . VAL A 1 227 ? -11.794 10.092 -16.234 1.00 96.25 227 VAL A CA 1
ATOM 1653 C C . VAL A 1 227 ? -10.987 9.287 -15.222 1.00 96.25 227 VAL A C 1
ATOM 1655 O O . VAL A 1 227 ? -11.553 8.743 -14.272 1.00 96.25 227 VAL A O 1
ATOM 1658 N N . THR A 1 228 ? -9.671 9.215 -15.416 1.00 96.19 228 THR A N 1
ATOM 1659 C CA . THR A 1 228 ? -8.752 8.613 -14.443 1.00 96.19 228 THR A CA 1
ATOM 1660 C C . THR A 1 228 ? -8.436 9.615 -13.342 1.00 96.19 228 THR A C 1
ATOM 1662 O O . THR A 1 228 ? -7.961 10.719 -13.603 1.00 96.19 228 THR A O 1
ATOM 1665 N N . TYR A 1 229 ? -8.683 9.209 -12.104 1.00 95.56 229 TYR A N 1
ATOM 1666 C CA . TYR A 1 229 ? -8.309 9.921 -10.896 1.00 95.56 229 TYR A CA 1
ATOM 1667 C C . TYR A 1 229 ? -7.127 9.204 -10.258 1.00 95.56 229 TYR A C 1
ATOM 1669 O O . TYR A 1 229 ? -7.221 8.021 -9.929 1.00 95.56 229 TYR A O 1
ATOM 1677 N N . THR A 1 230 ? -6.043 9.944 -10.051 1.00 97.00 230 THR A N 1
ATOM 1678 C CA . THR A 1 230 ? -4.828 9.459 -9.396 1.00 97.00 230 THR A CA 1
ATOM 1679 C C . THR A 1 230 ? -4.654 10.177 -8.069 1.00 97.00 230 THR A C 1
ATOM 1681 O O . THR A 1 230 ? -4.821 11.396 -7.978 1.00 97.00 230 THR A O 1
ATOM 1684 N N . ARG A 1 231 ? -4.315 9.426 -7.024 1.00 96.62 231 ARG A N 1
ATOM 1685 C CA . ARG A 1 231 ? -4.054 9.967 -5.693 1.00 96.62 231 ARG A CA 1
ATOM 1686 C C . ARG A 1 231 ? -2.828 9.314 -5.082 1.00 96.62 231 ARG A C 1
ATOM 1688 O O . ARG A 1 231 ? -2.816 8.101 -4.904 1.00 96.62 231 ARG A O 1
ATOM 1695 N N . ALA A 1 232 ? -1.867 10.135 -4.670 1.00 98.19 232 ALA A N 1
ATOM 1696 C CA . ALA A 1 232 ? -0.735 9.684 -3.874 1.00 98.19 232 ALA A CA 1
ATOM 1697 C C . ALA A 1 232 ? -1.208 9.168 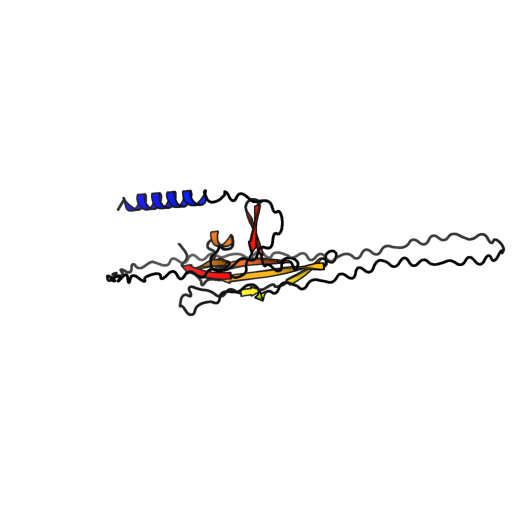-2.504 1.00 98.19 232 ALA A C 1
ATOM 1699 O O . ALA A 1 232 ? -1.992 9.829 -1.816 1.00 98.19 232 ALA A O 1
ATOM 1700 N N . VAL A 1 233 ? -0.714 8.001 -2.102 1.00 98.69 233 VAL A N 1
ATOM 1701 C CA . VAL A 1 233 ? -1.041 7.311 -0.853 1.00 98.69 233 VAL A CA 1
ATOM 1702 C C . VAL A 1 233 ? 0.252 7.058 -0.082 1.00 98.69 233 VAL A C 1
ATOM 1704 O O . VAL A 1 233 ? 1.109 6.296 -0.513 1.00 98.69 233 VAL A O 1
ATOM 1707 N N . SER A 1 234 ? 0.387 7.696 1.076 1.00 98.38 234 SER A N 1
ATOM 1708 C CA . SER A 1 234 ? 1.479 7.492 2.033 1.00 98.38 234 SER A CA 1
ATOM 1709 C C . SER A 1 234 ? 1.007 6.825 3.326 1.00 98.38 234 SER A C 1
ATOM 1711 O O . SER A 1 234 ? 1.817 6.259 4.059 1.00 98.38 234 SER A O 1
ATOM 1713 N N . SER A 1 235 ? -0.298 6.833 3.607 1.00 98.62 235 SER A N 1
ATOM 1714 C CA . SER A 1 235 ? -0.885 6.012 4.664 1.00 98.62 235 SER A CA 1
ATOM 1715 C C . SER A 1 235 ? -2.299 5.555 4.335 1.00 98.62 235 SER A C 1
ATOM 1717 O O . SER A 1 235 ? -3.029 6.225 3.601 1.00 98.62 235 SER A O 1
ATOM 1719 N N . VAL A 1 236 ? -2.683 4.411 4.896 1.00 98.81 236 VAL A N 1
ATOM 1720 C CA . VAL A 1 236 ? -4.036 3.859 4.810 1.00 98.81 236 VAL A CA 1
ATOM 1721 C C . VAL A 1 236 ? -4.481 3.455 6.207 1.00 98.81 236 VAL A C 1
ATOM 1723 O O . VAL A 1 236 ? -3.810 2.664 6.863 1.00 98.81 236 VAL A O 1
ATOM 1726 N N . THR A 1 237 ? -5.619 3.966 6.661 1.00 98.62 237 THR A N 1
ATOM 1727 C CA . THR A 1 237 ? -6.293 3.511 7.883 1.00 98.62 237 THR A CA 1
ATOM 1728 C C . THR A 1 237 ? -7.702 3.057 7.545 1.00 98.62 237 THR A C 1
ATOM 1730 O O . THR A 1 237 ? -8.279 3.496 6.552 1.00 98.62 237 THR A O 1
ATOM 1733 N N . CYS A 1 238 ? -8.266 2.168 8.355 1.00 98.50 238 CYS A N 1
ATOM 1734 C CA . CYS A 1 238 ? -9.623 1.689 8.149 1.00 98.50 238 CYS A CA 1
ATOM 1735 C C . CYS A 1 238 ? -10.425 1.759 9.436 1.00 98.50 238 CYS A C 1
ATOM 1737 O O . CYS A 1 238 ? -9.926 1.461 10.521 1.00 98.50 238 CYS A O 1
ATOM 1739 N N . GLN A 1 239 ? -11.678 2.167 9.286 1.00 97.94 239 GLN A N 1
ATOM 1740 C CA . GLN A 1 239 ? -12.666 2.199 10.349 1.00 97.94 239 GLN A CA 1
ATOM 1741 C C . GLN A 1 239 ? -13.843 1.309 9.978 1.00 97.94 239 GLN A C 1
ATOM 1743 O O . GLN A 1 239 ? -14.113 1.101 8.795 1.00 97.94 239 GLN A O 1
ATOM 1748 N N . GLN A 1 240 ? -14.559 0.810 10.977 1.00 97.81 240 GLN A N 1
ATOM 1749 C CA . GLN A 1 240 ? -15.822 0.116 10.764 1.00 97.81 240 GLN A CA 1
ATOM 1750 C C . GLN A 1 240 ? -16.977 0.808 11.486 1.00 97.81 240 GLN A C 1
ATOM 1752 O O . GLN A 1 240 ? -16.802 1.396 12.553 1.00 97.81 240 GLN A O 1
ATOM 1757 N N . ALA A 1 241 ? -18.172 0.709 10.911 1.00 96.44 241 ALA A N 1
ATOM 1758 C CA . ALA A 1 241 ? -19.411 1.211 11.498 1.00 96.44 241 ALA A CA 1
ATOM 1759 C C . ALA A 1 241 ? -20.546 0.196 11.293 1.00 96.44 241 ALA A C 1
ATOM 1761 O O . ALA A 1 241 ? -20.518 -0.524 10.294 1.00 96.44 241 ALA A O 1
ATOM 1762 N N . PRO A 1 242 ? -21.537 0.111 12.202 1.00 96.62 242 PRO A N 1
ATOM 1763 C CA . PRO A 1 242 ? -22.687 -0.769 12.012 1.00 96.62 242 PRO A CA 1
ATOM 1764 C C . PRO A 1 242 ? -23.385 -0.502 10.676 1.00 96.62 242 PRO A C 1
ATOM 1766 O O . PRO A 1 242 ? -23.464 0.648 10.235 1.00 96.62 242 PRO A O 1
ATOM 1769 N N . ASN A 1 243 ? -23.923 -1.549 10.053 1.00 94.25 243 ASN A N 1
ATOM 1770 C CA . ASN A 1 243 ? -24.664 -1.403 8.806 1.00 94.25 243 ASN A CA 1
ATOM 1771 C C . ASN A 1 243 ? -25.830 -0.425 8.985 1.00 94.25 243 ASN A C 1
ATOM 1773 O O . ASN A 1 243 ? -26.639 -0.562 9.905 1.00 94.25 243 ASN A O 1
ATOM 1777 N N . VAL A 1 244 ? -25.939 0.538 8.071 1.00 80.88 244 VAL A N 1
ATOM 1778 C CA . VAL A 1 244 ? -27.171 1.311 7.912 1.00 80.88 244 VAL A CA 1
ATOM 1779 C C . VAL A 1 244 ? -28.189 0.379 7.253 1.00 80.88 244 VAL A C 1
ATOM 1781 O O . VAL A 1 244 ? -27.993 -0.047 6.116 1.00 80.88 244 VAL A O 1
ATOM 1784 N N . GLY A 1 245 ? -29.180 -0.061 8.031 1.00 61.19 245 GLY A N 1
ATOM 1785 C CA . GLY A 1 245 ? -30.264 -0.927 7.554 1.00 61.19 245 GLY A CA 1
ATOM 1786 C C . GLY A 1 245 ? -31.199 -0.242 6.567 1.00 61.19 245 GLY A C 1
ATOM 1787 O O . GLY A 1 245 ? -31.148 1.005 6.452 1.00 61.19 245 GLY A O 1
#

Radius of gyration: 33.21 Å; chains: 1; bounding box: 91×62×96 Å

Organism: Caenorhabditis elegans (NCBI:txid6239)

Foldseek 3Di:
DPPVVVVVVVVVVVVVVVVPPPPDDDDDDDDDDDDDDDDDDDDDDDDDDDDDDDDDDDDDDDDDDDDDDDDDDDDDDDDDDDDDDDDDDDDDDDDDDDDDDDDDDDDDDPDPPPPPPPPDPPPPQPAFDEADPVLAAWADWDPDVVTFWHGKDKDPWDWDADPVNSKIKIKIKIKTAHDPQKFKDKAFPVRPDGDPVVVVSHRMDIFMWMDMSVVSFTWGWDADPNDIDIDTGRYMIMGMDGDPD